Protein AF-A0A925P029-F1 (afdb_monomer_lite)

Foldseek 3Di:
DVVVVCCCVVVPVLLVVLVVLLVVLVVLLVLLVCLQPPVVVSCVVCVVVPDDDDCCVVCVVVQDDDDPPVVCLVCLLVQLVCLQVVLVVLLCCLVPPDDQVVVCVVVVVVVVVPCSSVVSVVVSVVSNVVSVVSNVSSCCSNPPPPVVVVVCVVPVPDDRCVVVCPVVPDPPPPVVVVCVVCSNVVSVVSNVVSVVSNVVSCCVNVVVD

pLDDT: mean 79.91, std 11.39, range [50.69, 96.5]

Structure (mmCIF, N/CA/C/O backbone):
data_AF-A0A925P029-F1
#
_entry.id   AF-A0A925P029-F1
#
loop_
_atom_site.group_PDB
_atom_site.id
_atom_site.type_symbol
_atom_site.label_atom_id
_atom_site.label_alt_id
_atom_site.label_comp_id
_atom_site.label_asym_id
_atom_site.label_entity_id
_atom_site.label_seq_id
_atom_site.pdbx_PDB_ins_code
_atom_site.Cartn_x
_atom_site.Cartn_y
_atom_site.Cartn_z
_atom_site.occupancy
_atom_site.B_iso_or_equiv
_atom_site.auth_seq_id
_atom_site.auth_comp_id
_atom_site.auth_asym_id
_atom_site.auth_atom_id
_atom_site.pdbx_PDB_model_num
ATOM 1 N N . MET A 1 1 ? 31.704 -11.379 5.788 1.00 50.78 1 MET A N 1
ATOM 2 C CA . MET A 1 1 ? 31.485 -12.099 4.513 1.00 50.78 1 MET A CA 1
ATOM 3 C C . MET A 1 1 ? 31.646 -11.150 3.310 1.00 50.78 1 MET A C 1
ATOM 5 O O . MET A 1 1 ? 30.658 -10.856 2.655 1.00 50.78 1 MET A O 1
ATOM 9 N N . PRO A 1 2 ? 32.855 -10.638 3.013 1.00 58.25 2 PRO A N 1
ATOM 10 C CA . PRO A 1 2 ? 33.087 -9.755 1.856 1.00 58.25 2 PRO A CA 1
ATOM 11 C C . PRO A 1 2 ? 33.307 -10.505 0.525 1.00 58.25 2 PRO A C 1
ATOM 13 O O . PRO A 1 2 ? 33.078 -9.942 -0.537 1.00 58.25 2 PRO A O 1
ATOM 16 N N . LEU A 1 3 ? 33.696 -11.786 0.566 1.00 55.72 3 LEU A N 1
ATOM 17 C CA . LEU A 1 3 ? 34.035 -12.571 -0.632 1.00 55.72 3 LEU A CA 1
ATOM 18 C C . LEU A 1 3 ? 32.811 -12.971 -1.480 1.00 55.72 3 LEU A C 1
ATOM 20 O O . LEU A 1 3 ? 32.897 -12.987 -2.702 1.00 55.72 3 LEU A O 1
ATOM 24 N N . LEU A 1 4 ? 31.657 -13.230 -0.850 1.00 58.50 4 LEU A N 1
ATOM 25 C CA . LEU A 1 4 ? 30.400 -13.522 -1.561 1.00 58.50 4 LEU A CA 1
ATOM 26 C C . LEU A 1 4 ? 29.842 -12.293 -2.291 1.00 58.50 4 LEU A C 1
ATOM 28 O O . LEU A 1 4 ? 29.198 -12.443 -3.323 1.00 58.50 4 LEU A O 1
ATOM 32 N N . ASN A 1 5 ? 30.091 -11.089 -1.764 1.00 64.94 5 ASN A N 1
ATOM 33 C CA . ASN A 1 5 ? 29.613 -9.856 -2.379 1.00 64.94 5 ASN A CA 1
ATOM 34 C C . ASN A 1 5 ? 30.350 -9.604 -3.699 1.00 64.94 5 ASN A C 1
ATOM 36 O O . ASN A 1 5 ? 29.715 -9.409 -4.721 1.00 64.94 5 ASN A O 1
ATOM 40 N N . ASN A 1 6 ? 31.677 -9.714 -3.715 1.00 73.56 6 ASN A N 1
ATOM 41 C CA . ASN A 1 6 ? 32.442 -9.442 -4.933 1.00 73.56 6 ASN A CA 1
ATOM 42 C C . ASN A 1 6 ? 32.159 -10.482 -6.030 1.00 73.56 6 ASN A C 1
ATOM 44 O O . ASN A 1 6 ? 31.946 -10.109 -7.172 1.00 73.56 6 ASN A O 1
ATOM 48 N N . TYR A 1 7 ? 32.021 -11.766 -5.676 1.00 80.12 7 TYR A N 1
ATOM 49 C CA . TYR A 1 7 ? 31.698 -12.822 -6.647 1.00 80.12 7 TYR A CA 1
ATOM 50 C C . TYR A 1 7 ? 30.329 -12.619 -7.318 1.00 80.12 7 TYR A C 1
ATOM 52 O O . TYR A 1 7 ? 30.203 -12.675 -8.537 1.00 80.12 7 TYR A O 1
ATOM 60 N N . VAL A 1 8 ? 29.278 -12.347 -6.534 1.00 81.06 8 VAL A N 1
ATOM 61 C CA . VAL A 1 8 ? 27.931 -12.137 -7.093 1.00 81.06 8 VAL A CA 1
ATOM 62 C C . VAL A 1 8 ? 27.875 -10.863 -7.939 1.00 81.06 8 VAL A C 1
ATOM 64 O O . VAL A 1 8 ? 27.205 -10.841 -8.971 1.00 81.06 8 VAL A O 1
ATOM 67 N N . PHE A 1 9 ? 28.568 -9.804 -7.522 1.00 79.38 9 PHE A N 1
ATOM 68 C CA . PHE A 1 9 ? 28.589 -8.551 -8.268 1.00 79.38 9 PHE A CA 1
ATOM 69 C C . PHE A 1 9 ? 29.399 -8.669 -9.570 1.00 79.38 9 PHE A C 1
ATOM 71 O O . PHE A 1 9 ? 28.862 -8.359 -10.633 1.00 79.38 9 PHE A O 1
ATOM 78 N N . ASP A 1 10 ? 30.633 -9.165 -9.510 1.00 82.75 10 ASP A N 1
ATOM 79 C CA . ASP A 1 10 ? 31.553 -9.165 -10.654 1.00 82.75 10 ASP A CA 1
ATOM 80 C C . ASP A 1 10 ? 31.254 -10.295 -11.649 1.00 82.75 10 ASP A C 1
ATOM 82 O O . ASP A 1 10 ? 31.345 -10.096 -12.859 1.00 82.75 10 ASP A O 1
ATOM 86 N N . GLU A 1 11 ? 30.846 -11.471 -11.165 1.00 83.50 11 GLU A N 1
ATOM 87 C CA . GLU A 1 11 ? 30.714 -12.672 -12.003 1.00 83.50 11 GLU A CA 1
ATOM 88 C C . GLU A 1 11 ? 29.283 -12.910 -12.500 1.00 83.50 11 GLU A C 1
ATOM 90 O O . GLU A 1 11 ? 29.076 -13.594 -13.502 1.00 83.50 11 GLU A O 1
ATOM 95 N N . ILE A 1 12 ? 28.281 -12.323 -11.833 1.00 84.19 12 ILE A N 1
ATOM 96 C CA . ILE A 1 12 ? 26.866 -12.519 -12.178 1.00 84.19 12 ILE A CA 1
ATOM 97 C C . ILE A 1 12 ? 26.204 -11.194 -12.547 1.00 84.19 12 ILE A C 1
ATOM 99 O O . ILE A 1 12 ? 25.686 -11.057 -13.656 1.00 84.19 12 ILE A O 1
ATOM 103 N N . LEU A 1 13 ? 26.203 -10.211 -11.643 1.00 87.31 13 LEU A N 1
ATOM 104 C CA . LEU A 1 13 ? 25.436 -8.982 -11.842 1.00 87.31 13 LEU A CA 1
ATOM 105 C C . LEU A 1 13 ? 25.961 -8.177 -13.036 1.00 87.31 13 LEU A C 1
ATOM 107 O O . LEU A 1 13 ? 25.171 -7.803 -13.903 1.00 87.31 13 LEU A O 1
ATOM 111 N N . VAL A 1 14 ? 27.275 -7.947 -13.108 1.00 87.12 14 VAL A N 1
ATOM 112 C CA . VAL A 1 14 ? 27.905 -7.187 -14.197 1.00 87.12 14 VAL A CA 1
ATOM 113 C C . VAL A 1 14 ? 27.624 -7.844 -15.562 1.00 87.12 14 VAL A C 1
ATOM 115 O O . VAL A 1 14 ? 27.007 -7.181 -16.403 1.00 87.12 14 VAL A O 1
ATOM 118 N N . PRO A 1 15 ? 27.933 -9.136 -15.806 1.00 88.81 15 PRO A N 1
ATOM 119 C CA . PRO A 1 15 ? 27.647 -9.771 -17.094 1.00 88.81 15 PRO A CA 1
ATOM 120 C C . PRO A 1 15 ? 26.164 -9.779 -17.467 1.00 88.81 15 PRO A C 1
ATOM 122 O O . PRO A 1 15 ? 25.828 -9.526 -18.623 1.00 88.81 15 PRO A O 1
ATOM 125 N N . VAL A 1 16 ? 25.260 -10.027 -16.512 1.00 90.50 16 VAL A N 1
ATOM 126 C CA . VAL A 1 16 ? 23.810 -10.059 -16.776 1.00 90.50 16 VAL A CA 1
ATOM 127 C C . VAL A 1 16 ? 23.285 -8.677 -17.159 1.00 90.50 16 VAL A C 1
ATOM 129 O O . VAL A 1 16 ? 22.511 -8.560 -18.111 1.00 90.50 16 VAL A O 1
ATOM 132 N N . VAL A 1 17 ? 23.723 -7.623 -16.465 1.00 91.56 17 VAL A N 1
ATOM 133 C CA . VAL A 1 17 ? 23.341 -6.242 -16.789 1.00 91.56 17 VAL A CA 1
ATOM 134 C C . VAL A 1 17 ? 23.847 -5.862 -18.179 1.00 91.56 17 VAL A C 1
ATOM 136 O O . VAL A 1 17 ? 23.063 -5.373 -18.992 1.00 91.56 17 VAL A O 1
ATOM 139 N N . PHE A 1 18 ? 25.114 -6.133 -18.503 1.00 90.44 18 PHE A N 1
ATOM 140 C CA . PHE A 1 18 ? 25.662 -5.805 -19.823 1.00 90.44 18 PHE A CA 1
ATOM 141 C C . PHE A 1 18 ? 25.083 -6.670 -20.947 1.00 90.44 18 PHE A C 1
ATOM 143 O O . PHE A 1 18 ? 24.880 -6.166 -22.049 1.00 90.44 18 PHE A O 1
ATOM 150 N N . LEU A 1 19 ? 24.722 -7.928 -20.683 1.00 91.00 19 LEU A N 1
ATOM 151 C CA . LEU A 1 19 ? 23.987 -8.758 -21.639 1.00 91.00 19 LEU A CA 1
ATOM 152 C C . LEU A 1 19 ? 22.595 -8.178 -21.916 1.00 91.00 19 LEU A C 1
ATOM 154 O O . LEU A 1 19 ? 22.183 -8.074 -23.072 1.00 91.00 19 LEU A O 1
ATOM 158 N N . PHE A 1 20 ? 21.880 -7.753 -20.874 1.00 92.06 20 PHE A N 1
ATOM 159 C CA . PHE A 1 20 ? 20.585 -7.097 -21.021 1.00 92.06 20 PHE A CA 1
ATOM 160 C C . PHE A 1 20 ? 20.701 -5.774 -21.798 1.00 92.06 20 PHE A C 1
ATOM 162 O O . PHE A 1 20 ? 19.900 -5.514 -22.702 1.00 92.06 20 PHE A O 1
ATOM 169 N N . LEU A 1 21 ? 21.721 -4.958 -21.509 1.00 91.00 21 LEU A N 1
ATOM 170 C CA . LEU A 1 21 ? 22.000 -3.718 -22.243 1.00 91.00 21 LEU A CA 1
ATOM 171 C C . LEU A 1 21 ? 22.376 -3.985 -23.704 1.00 91.00 21 LEU A C 1
ATOM 173 O O . LEU A 1 21 ? 21.937 -3.258 -24.590 1.00 91.00 21 LEU A O 1
ATOM 177 N N . LEU A 1 22 ? 23.113 -5.060 -23.982 1.00 92.00 22 LEU A N 1
ATOM 178 C CA . LEU A 1 22 ? 23.447 -5.470 -25.342 1.00 92.00 22 LEU A CA 1
ATOM 179 C C . LEU A 1 22 ? 22.191 -5.864 -26.123 1.00 92.00 22 LEU A C 1
ATOM 181 O O . LEU A 1 22 ? 21.971 -5.344 -27.216 1.00 92.00 22 LEU A O 1
ATOM 185 N N . VAL A 1 23 ? 21.350 -6.737 -25.561 1.00 93.44 23 VAL A N 1
ATOM 186 C CA . VAL A 1 23 ? 20.106 -7.196 -26.204 1.00 93.44 23 VAL A CA 1
ATOM 187 C C . VAL A 1 23 ? 19.148 -6.028 -26.443 1.00 93.44 23 VAL A C 1
ATOM 189 O O . VAL A 1 23 ? 18.626 -5.866 -27.548 1.00 93.44 23 VAL A O 1
ATOM 192 N N . SER A 1 24 ? 18.945 -5.182 -25.433 1.00 87.31 24 SER A N 1
ATOM 193 C CA . SER A 1 24 ? 18.091 -3.996 -25.556 1.00 87.31 24 SER A CA 1
ATOM 194 C C . SER A 1 24 ? 18.675 -2.948 -26.511 1.00 87.31 24 SER A C 1
ATOM 196 O O . SER A 1 24 ? 17.919 -2.330 -27.256 1.00 87.31 24 SER A O 1
ATOM 198 N N . GLY A 1 25 ? 20.001 -2.801 -26.573 1.00 89.38 25 GLY A N 1
ATOM 199 C CA . GLY A 1 25 ? 20.696 -1.953 -27.539 1.00 89.38 25 GLY A CA 1
ATOM 200 C C . GLY A 1 25 ? 20.512 -2.436 -28.979 1.00 89.38 25 GLY A C 1
ATOM 201 O O . GLY A 1 25 ? 20.083 -1.658 -29.824 1.00 89.38 25 GLY A O 1
ATOM 202 N N . VAL A 1 26 ? 20.697 -3.729 -29.266 1.00 92.00 26 VAL A N 1
ATOM 203 C CA . VAL A 1 26 ? 20.449 -4.293 -30.610 1.00 92.00 26 VAL A CA 1
ATOM 204 C C . VAL A 1 26 ? 18.998 -4.059 -31.040 1.00 92.00 26 VAL A C 1
ATOM 206 O O . VAL A 1 26 ? 18.735 -3.636 -32.169 1.00 92.00 26 VAL A O 1
ATOM 209 N N . PHE A 1 27 ? 18.051 -4.264 -30.122 1.00 89.88 27 PHE A N 1
ATOM 210 C CA . PHE A 1 27 ? 16.642 -3.961 -30.362 1.00 89.88 27 PHE A CA 1
ATOM 211 C C . PHE A 1 27 ? 16.410 -2.460 -30.611 1.00 89.88 27 PHE A C 1
ATOM 213 O O . PHE A 1 27 ? 15.697 -2.087 -31.544 1.00 89.88 27 PHE A O 1
ATOM 220 N N . GLY A 1 28 ? 17.066 -1.593 -29.835 1.00 87.50 28 GLY A N 1
ATOM 221 C CA . GLY A 1 28 ? 17.042 -0.139 -29.992 1.00 87.50 28 GLY A CA 1
ATOM 222 C C . GLY A 1 28 ? 17.579 0.330 -31.345 1.00 87.50 28 GLY A C 1
ATOM 223 O O . GLY A 1 28 ? 16.958 1.178 -31.981 1.00 87.50 28 GLY A O 1
ATOM 224 N N . VAL A 1 29 ? 18.665 -0.263 -31.850 1.00 89.94 29 VAL A N 1
ATOM 225 C CA . VAL A 1 29 ? 19.191 0.024 -33.196 1.00 89.94 29 VAL A CA 1
ATOM 226 C C . VAL A 1 29 ? 18.170 -0.358 -34.264 1.00 89.94 29 VAL A C 1
ATOM 228 O O . VAL A 1 29 ? 17.882 0.442 -35.157 1.00 89.94 29 VAL A O 1
ATOM 231 N N . GLY A 1 30 ? 17.566 -1.544 -34.141 1.00 88.75 30 GLY A N 1
ATOM 232 C CA . GLY A 1 30 ? 16.507 -1.998 -35.042 1.00 88.75 30 GLY A CA 1
ATOM 233 C C . GLY A 1 30 ? 15.304 -1.050 -35.061 1.00 88.75 30 GLY A C 1
ATOM 234 O O . GLY A 1 30 ? 14.820 -0.686 -36.135 1.00 88.75 30 GLY A O 1
ATOM 235 N N . LEU A 1 31 ? 14.860 -0.583 -33.891 1.00 84.56 31 LEU A N 1
ATOM 236 C CA . LEU A 1 31 ? 13.790 0.411 -33.777 1.00 84.56 31 LEU A CA 1
ATOM 237 C C . LEU A 1 31 ? 14.191 1.778 -34.348 1.00 84.56 31 LEU A C 1
ATOM 239 O O . LEU A 1 31 ? 13.380 2.408 -35.026 1.00 84.56 31 LEU A O 1
ATOM 243 N N . GLY A 1 32 ? 15.428 2.227 -34.129 1.00 84.62 32 GLY A N 1
ATOM 244 C CA . GLY A 1 32 ? 15.933 3.512 -34.623 1.00 84.62 32 GLY A CA 1
ATOM 245 C C . GLY A 1 32 ? 16.009 3.55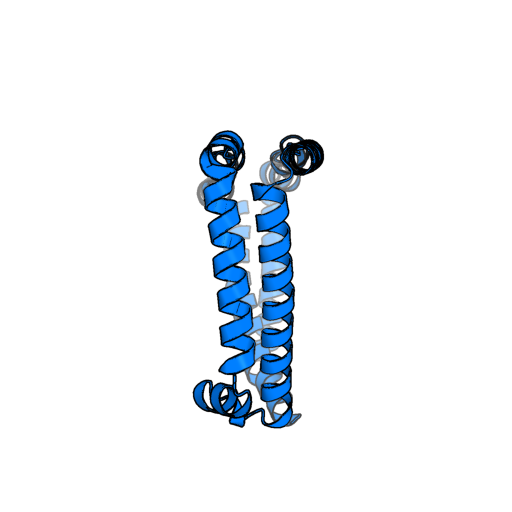4 -36.146 1.00 84.62 32 GLY A C 1
ATOM 246 O O . GLY A 1 32 ? 15.471 4.466 -36.775 1.00 84.62 32 GLY A O 1
ATOM 247 N N . ILE A 1 33 ? 16.571 2.508 -36.758 1.00 86.25 33 ILE A N 1
ATOM 248 C CA . ILE A 1 33 ? 16.572 2.322 -38.217 1.00 86.25 33 ILE A CA 1
ATOM 249 C C . ILE A 1 33 ? 15.134 2.173 -38.731 1.00 86.25 33 ILE A C 1
ATOM 251 O O . ILE A 1 33 ? 14.757 2.787 -39.732 1.00 86.25 33 ILE A O 1
ATOM 255 N N . GLY A 1 34 ? 14.296 1.416 -38.019 1.00 83.38 34 GLY A N 1
ATOM 256 C CA . GLY A 1 34 ? 12.879 1.255 -38.332 1.00 83.38 34 GLY A CA 1
ATOM 257 C C . GLY A 1 34 ? 12.113 2.580 -38.363 1.00 83.38 34 GLY A C 1
ATOM 258 O O . GLY A 1 34 ? 11.279 2.776 -39.246 1.00 83.38 34 GLY A O 1
ATOM 259 N N . LEU A 1 35 ? 12.413 3.517 -37.461 1.00 81.75 35 LEU A N 1
ATOM 260 C CA . LEU A 1 35 ? 11.824 4.861 -37.453 1.00 81.75 35 LEU A CA 1
ATOM 261 C C . LEU A 1 35 ? 12.284 5.710 -38.646 1.00 81.75 35 LEU A C 1
ATOM 263 O O . LEU A 1 35 ? 11.488 6.482 -39.186 1.00 81.75 35 LEU A O 1
ATOM 267 N N . ILE A 1 36 ? 13.534 5.543 -39.090 1.00 82.94 36 ILE A N 1
ATOM 268 C CA . ILE A 1 36 ? 14.095 6.257 -40.247 1.00 82.94 36 ILE A CA 1
ATOM 269 C C . ILE A 1 36 ? 13.465 5.764 -41.559 1.00 82.94 36 ILE A C 1
ATOM 271 O O . ILE A 1 36 ? 13.110 6.583 -42.412 1.00 82.94 36 ILE A O 1
ATOM 275 N N . VAL A 1 37 ? 13.308 4.443 -41.714 1.00 82.81 37 VAL A N 1
ATOM 276 C CA . VAL A 1 37 ? 12.911 3.802 -42.982 1.00 82.81 37 VAL A CA 1
ATOM 277 C C . VAL A 1 37 ? 11.404 3.515 -43.058 1.00 82.81 37 VAL A C 1
ATOM 279 O O . VAL A 1 37 ? 10.778 3.756 -44.087 1.00 82.81 37 VAL A O 1
ATOM 282 N N . PHE A 1 38 ? 10.786 3.042 -41.971 1.00 78.00 38 PHE A N 1
ATOM 283 C CA . PHE A 1 38 ? 9.411 2.518 -41.941 1.00 78.00 38 PHE A CA 1
ATOM 284 C C . PHE A 1 38 ? 8.520 3.197 -40.888 1.00 78.00 38 PHE A C 1
ATOM 286 O O . PHE A 1 38 ? 7.718 2.535 -40.220 1.00 78.00 38 PHE A O 1
ATOM 293 N N . ARG A 1 39 ? 8.608 4.533 -40.790 1.00 70.88 39 ARG A N 1
ATOM 294 C CA . ARG A 1 39 ? 7.848 5.409 -39.871 1.00 70.88 39 ARG A CA 1
ATOM 295 C C . ARG A 1 39 ? 6.435 4.899 -39.553 1.00 70.88 39 ARG A C 1
ATOM 297 O O . ARG A 1 39 ? 6.121 4.609 -38.403 1.00 70.88 39 ARG A O 1
ATOM 304 N N . ASN A 1 40 ? 5.586 4.755 -40.572 1.00 74.81 40 ASN A N 1
ATOM 305 C CA . ASN A 1 40 ? 4.163 4.444 -40.380 1.00 74.81 40 ASN A CA 1
ATOM 306 C C . ASN A 1 40 ? 3.924 3.050 -39.778 1.00 74.81 40 ASN A C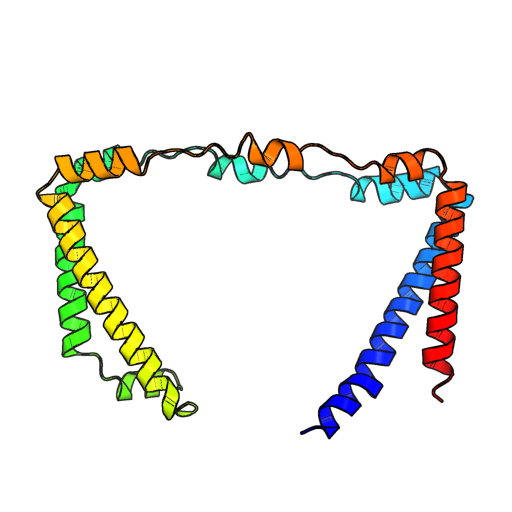 1
ATOM 308 O O . ASN A 1 40 ? 2.941 2.855 -39.067 1.00 74.81 40 ASN A O 1
ATOM 312 N N . ARG A 1 41 ? 4.810 2.078 -40.037 1.00 76.44 41 ARG A N 1
ATOM 313 C CA . ARG A 1 41 ? 4.702 0.733 -39.452 1.00 76.44 41 ARG A CA 1
ATOM 314 C C . ARG A 1 41 ? 5.124 0.743 -37.988 1.00 76.44 41 ARG A C 1
ATOM 316 O O . ARG A 1 41 ? 4.423 0.165 -37.166 1.00 76.44 41 ARG A O 1
ATOM 323 N N . VAL A 1 42 ? 6.206 1.448 -37.658 1.00 73.69 42 VAL A N 1
ATOM 324 C CA . VAL A 1 42 ? 6.694 1.551 -36.275 1.00 73.69 42 VAL A CA 1
ATOM 325 C C . VAL A 1 42 ? 5.693 2.295 -35.389 1.00 73.69 42 VAL A C 1
ATOM 327 O O . VAL A 1 42 ? 5.340 1.789 -34.328 1.00 73.69 42 VAL A O 1
ATOM 330 N N . PHE A 1 43 ? 5.122 3.415 -35.846 1.00 73.50 43 PHE A N 1
ATOM 331 C CA . PHE A 1 43 ? 4.068 4.105 -35.089 1.00 73.50 43 PHE A CA 1
ATOM 332 C C . PHE A 1 43 ? 2.791 3.271 -34.936 1.00 73.50 43 PHE A C 1
ATOM 334 O O . PHE A 1 43 ? 2.139 3.343 -33.900 1.00 73.50 43 PHE A O 1
ATOM 341 N N . ARG A 1 44 ? 2.438 2.429 -35.916 1.00 78.19 44 ARG A N 1
ATOM 342 C CA . ARG A 1 44 ? 1.289 1.517 -35.789 1.00 78.19 44 ARG A CA 1
ATOM 343 C C . ARG A 1 44 ? 1.537 0.401 -34.769 1.00 78.19 44 ARG A C 1
ATOM 345 O O . ARG A 1 44 ? 0.594 -0.015 -34.106 1.00 78.19 44 ARG A O 1
ATOM 352 N N . LEU A 1 45 ? 2.781 -0.063 -34.643 1.00 76.50 45 LEU A N 1
ATOM 353 C CA . LEU A 1 45 ? 3.184 -1.057 -33.643 1.00 76.50 45 LEU A CA 1
ATOM 354 C C . LEU A 1 45 ? 3.248 -0.463 -32.230 1.00 76.50 45 LEU A C 1
ATOM 356 O O . LEU A 1 45 ? 2.826 -1.116 -31.282 1.00 76.50 45 LEU A O 1
ATOM 360 N N . LEU A 1 46 ? 3.728 0.776 -32.092 1.00 73.44 46 LEU A N 1
ATOM 361 C CA . LEU A 1 46 ? 3.851 1.465 -30.801 1.00 73.44 46 LEU A CA 1
ATOM 362 C C . LEU A 1 46 ? 2.559 2.175 -30.362 1.00 73.44 46 LEU A C 1
ATOM 364 O O . LEU A 1 46 ? 2.364 2.425 -29.176 1.00 73.44 46 LEU A O 1
ATOM 368 N N . GLY A 1 47 ? 1.643 2.463 -31.287 1.00 71.56 47 GLY A N 1
ATOM 369 C CA . GLY A 1 47 ? 0.384 3.163 -31.018 1.00 71.56 47 GLY A CA 1
ATOM 370 C C . GLY A 1 47 ? -0.480 2.537 -29.912 1.00 71.56 47 GLY A C 1
ATOM 371 O O . GLY A 1 47 ? -0.984 3.275 -29.066 1.00 71.56 47 GLY A O 1
ATOM 372 N N . PRO A 1 48 ? -0.632 1.199 -29.839 1.00 73.88 48 PRO A N 1
ATOM 373 C CA . PRO A 1 48 ? -1.318 0.546 -28.726 1.00 73.88 48 PRO A CA 1
ATOM 374 C C . PRO A 1 48 ? -0.623 0.742 -27.372 1.00 73.88 48 PRO A C 1
ATOM 376 O O . PRO A 1 48 ? -1.312 0.837 -26.360 1.00 73.88 48 PRO A O 1
ATOM 379 N N . MET A 1 49 ? 0.713 0.832 -27.346 1.00 67.94 49 MET A N 1
ATOM 380 C CA . MET A 1 49 ? 1.489 1.090 -26.123 1.00 67.94 49 MET A CA 1
ATOM 381 C C . MET A 1 49 ? 1.347 2.540 -25.655 1.00 67.94 49 MET A C 1
ATOM 383 O O . MET A 1 49 ? 1.454 2.809 -24.464 1.00 67.94 49 MET A O 1
ATOM 387 N N . ASN A 1 50 ? 1.042 3.455 -26.579 1.00 67.50 50 ASN A N 1
ATOM 388 C CA . ASN A 1 50 ? 0.767 4.856 -26.271 1.00 67.50 50 ASN A CA 1
ATOM 389 C C . ASN A 1 50 ? -0.706 5.130 -25.908 1.00 67.50 50 ASN A C 1
ATOM 391 O O . ASN A 1 50 ? -1.139 6.273 -25.752 1.00 67.50 50 ASN A O 1
ATOM 395 N N . ARG A 1 51 ? -1.531 4.084 -25.791 1.00 66.88 51 ARG A N 1
ATOM 396 C CA . ARG A 1 51 ? -2.931 4.243 -25.411 1.00 66.88 51 ARG A CA 1
ATOM 397 C C . ARG A 1 51 ? -3.035 4.378 -23.897 1.00 66.88 51 ARG A C 1
ATOM 399 O O . ARG A 1 51 ? -3.031 3.385 -23.174 1.00 66.88 51 ARG A O 1
ATOM 406 N N . TRP A 1 52 ? -3.201 5.612 -23.428 1.00 64.50 52 TRP A N 1
ATOM 407 C CA . TRP A 1 52 ? -3.498 5.886 -22.024 1.00 64.50 52 TRP A CA 1
ATOM 408 C C . TRP A 1 52 ? -4.756 5.130 -21.574 1.00 64.50 52 TRP A C 1
ATOM 410 O O . TRP A 1 52 ? -5.852 5.306 -22.122 1.00 64.50 52 TRP A O 1
ATOM 420 N N . VAL A 1 53 ? -4.608 4.277 -20.560 1.00 66.25 53 VAL A N 1
ATOM 421 C CA . VAL A 1 53 ? -5.727 3.567 -19.938 1.00 66.25 53 VAL A CA 1
ATOM 422 C C . VAL A 1 53 ? -6.262 4.439 -18.810 1.00 66.25 53 VAL A C 1
ATOM 424 O O . VAL A 1 53 ? -5.642 4.576 -17.760 1.00 66.25 53 VAL A O 1
ATOM 427 N N . SER A 1 54 ? -7.431 5.046 -19.024 1.00 68.06 54 SER A N 1
ATOM 428 C CA . SER A 1 54 ? -8.078 5.862 -17.995 1.00 68.06 54 SER A CA 1
ATOM 429 C C . SER A 1 54 ? -8.423 5.015 -16.769 1.00 68.06 54 SER A C 1
ATOM 431 O O . SER A 1 54 ? -9.309 4.158 -16.818 1.00 68.06 54 SER A O 1
ATOM 433 N N . VAL A 1 55 ? -7.772 5.304 -15.643 1.00 69.12 55 VAL A N 1
ATOM 434 C CA . VAL A 1 55 ? -8.034 4.616 -14.369 1.00 69.12 55 VAL A CA 1
ATOM 435 C C . VAL A 1 55 ? -9.322 5.114 -13.695 1.00 69.12 55 VAL A C 1
ATOM 437 O O . VAL A 1 55 ? -9.865 4.472 -12.798 1.00 69.12 55 VAL A O 1
ATOM 440 N N . ARG A 1 56 ? -9.898 6.209 -14.207 1.00 69.25 56 ARG A N 1
ATOM 441 C CA . ARG A 1 56 ? -11.141 6.839 -13.735 1.00 69.25 56 ARG A CA 1
ATOM 442 C C . ARG A 1 56 ? -12.321 5.870 -13.657 1.00 69.25 56 ARG A C 1
ATOM 444 O O . ARG A 1 56 ? -13.091 5.909 -12.703 1.00 69.25 56 ARG A O 1
ATOM 451 N N . LYS A 1 57 ? -12.484 4.985 -14.648 1.00 70.69 57 LYS A N 1
ATOM 452 C CA . LYS A 1 57 ? -13.569 3.985 -14.621 1.00 70.69 57 LYS A CA 1
ATOM 453 C C . LYS A 1 57 ? -13.345 2.919 -13.543 1.00 70.69 57 LYS A C 1
ATOM 455 O O . LYS A 1 57 ? -14.325 2.476 -12.953 1.00 70.69 57 LYS A O 1
ATOM 460 N N . GLY A 1 58 ? -12.090 2.556 -13.269 1.00 74.31 58 GLY A N 1
ATOM 461 C CA . GLY A 1 58 ? -11.726 1.595 -12.225 1.00 74.31 58 GLY A CA 1
ATOM 462 C C . GLY A 1 58 ? -11.886 2.153 -10.810 1.00 74.31 58 GLY A C 1
ATOM 463 O O . GLY A 1 58 ? -12.304 1.425 -9.916 1.00 74.31 58 GLY A O 1
ATOM 464 N N . PHE A 1 59 ? -11.639 3.452 -10.619 1.00 72.19 59 PHE A N 1
ATOM 465 C CA . PHE A 1 59 ? -11.757 4.104 -9.309 1.00 72.19 59 PHE A CA 1
ATOM 466 C C . PHE A 1 59 ? -13.150 4.654 -8.989 1.00 72.19 59 PHE A C 1
ATOM 468 O O . PHE A 1 59 ? -13.443 4.922 -7.826 1.00 72.19 59 PHE A O 1
ATOM 475 N N . LYS A 1 60 ? -14.059 4.740 -9.967 1.00 75.31 60 LYS A N 1
ATOM 476 C CA . LYS A 1 60 ? -15.438 5.212 -9.751 1.00 75.31 60 LYS A CA 1
ATOM 477 C C . LYS A 1 60 ? -16.174 4.524 -8.581 1.00 75.31 60 LYS A C 1
ATOM 479 O O . LYS A 1 60 ? -16.848 5.234 -7.841 1.00 75.31 60 LYS A O 1
ATOM 484 N N . PRO A 1 61 ? -16.060 3.198 -8.347 1.00 75.00 61 PRO A N 1
ATOM 485 C CA . PRO A 1 61 ? -16.697 2.552 -7.195 1.00 75.00 61 PRO A CA 1
ATOM 486 C C . PRO A 1 61 ? -16.157 3.013 -5.834 1.00 75.00 61 PRO A C 1
ATOM 488 O O . PRO A 1 61 ? -16.867 2.880 -4.841 1.00 75.00 61 PRO A O 1
ATOM 491 N N . MET A 1 62 ? -14.925 3.531 -5.790 1.00 69.69 62 MET A N 1
ATOM 492 C CA . MET A 1 62 ? -14.290 4.096 -4.594 1.00 69.69 62 MET A CA 1
ATOM 493 C C . MET A 1 62 ? -14.584 5.595 -4.435 1.00 69.69 62 MET A C 1
ATOM 495 O O . MET A 1 62 ? -14.479 6.124 -3.336 1.00 69.69 62 MET A O 1
ATOM 499 N N . GLU A 1 63 ? -14.972 6.281 -5.516 1.00 69.38 63 GLU A N 1
ATOM 500 C CA . GLU A 1 63 ? -15.344 7.703 -5.501 1.00 69.38 63 GLU A CA 1
ATOM 501 C C . GLU A 1 63 ? -16.783 7.963 -5.029 1.00 69.38 63 GLU A C 1
ATOM 503 O O . GLU A 1 63 ? -17.144 9.114 -4.780 1.00 69.38 63 GLU A O 1
ATOM 508 N N . VAL A 1 64 ? -17.626 6.928 -4.952 1.00 75.56 64 VAL A N 1
ATOM 509 C CA . VAL A 1 64 ? -19.012 7.066 -4.489 1.00 75.56 64 VAL A CA 1
ATOM 510 C C . VAL A 1 64 ? -19.040 6.910 -2.967 1.00 75.56 64 VAL A C 1
ATOM 512 O O . VAL A 1 64 ? -18.771 5.804 -2.486 1.00 75.56 64 VAL A O 1
ATOM 515 N N . PRO A 1 65 ? -19.385 7.965 -2.203 1.00 72.06 65 PRO A N 1
ATOM 516 C CA . PRO A 1 65 ? -19.556 7.836 -0.766 1.00 72.06 65 PRO A CA 1
ATOM 517 C C . PRO A 1 65 ? -20.699 6.858 -0.495 1.00 72.06 65 PRO A C 1
ATOM 519 O O . PRO A 1 65 ? -21.788 6.969 -1.062 1.00 72.06 65 PRO A O 1
ATOM 522 N N . ARG A 1 66 ? -20.431 5.861 0.345 1.00 74.31 66 ARG A N 1
ATOM 523 C CA . ARG A 1 66 ? -21.437 4.908 0.811 1.00 74.31 66 ARG A CA 1
ATOM 524 C C . ARG A 1 66 ? -21.802 5.289 2.225 1.00 74.31 66 ARG A C 1
ATOM 526 O O . ARG A 1 66 ? -20.978 5.162 3.127 1.00 74.31 66 ARG A O 1
ATOM 533 N N . ASP A 1 67 ? -23.026 5.760 2.386 1.00 75.38 67 ASP A N 1
ATOM 534 C CA . ASP A 1 67 ? -23.524 6.170 3.683 1.00 75.38 67 ASP A CA 1
ATOM 535 C C . ASP A 1 67 ? -23.949 4.938 4.496 1.00 75.38 67 ASP A C 1
ATOM 537 O O . ASP A 1 67 ? -24.969 4.302 4.223 1.00 75.38 67 ASP A O 1
ATOM 541 N N . ILE A 1 68 ? -23.107 4.553 5.454 1.00 77.31 68 ILE A N 1
ATOM 542 C CA . ILE A 1 68 ? -23.385 3.479 6.419 1.00 77.31 68 ILE A CA 1
ATOM 543 C C . ILE A 1 68 ? -23.922 4.028 7.748 1.00 77.31 68 ILE A C 1
ATOM 545 O O . ILE A 1 68 ? -24.352 3.243 8.600 1.00 77.31 68 ILE A O 1
ATOM 549 N N . GLU A 1 69 ? -23.936 5.355 7.927 1.00 79.44 69 GLU A N 1
ATOM 550 C CA . GLU A 1 69 ? -24.310 6.016 9.181 1.00 79.44 69 GLU A CA 1
ATOM 551 C C . GLU A 1 69 ? -25.743 5.651 9.621 1.00 79.44 69 GLU A C 1
ATOM 553 O O . GLU A 1 69 ? -25.917 5.255 10.779 1.00 79.44 69 GLU A O 1
ATOM 558 N N . PRO A 1 70 ? -26.776 5.629 8.744 1.00 83.31 70 PRO A N 1
ATOM 559 C CA . PRO A 1 70 ? -28.145 5.302 9.156 1.00 83.31 70 PRO A CA 1
ATOM 560 C C . PRO A 1 70 ? -28.286 3.902 9.764 1.00 83.31 70 PRO A C 1
ATOM 562 O O . PRO A 1 70 ? -29.076 3.688 10.688 1.00 83.31 70 PRO A O 1
ATOM 565 N N . PHE A 1 71 ? -27.512 2.933 9.264 1.00 83.06 71 PHE A N 1
ATOM 566 C CA . PHE A 1 71 ? -27.551 1.558 9.756 1.00 83.06 71 PHE A CA 1
ATOM 567 C C . PHE A 1 71 ? -26.897 1.437 11.136 1.00 83.06 71 PHE A C 1
ATOM 569 O O . PHE A 1 71 ? -27.456 0.808 12.039 1.00 83.06 71 PHE A O 1
ATOM 576 N N . VAL A 1 72 ? -25.748 2.094 11.324 1.00 82.12 72 VAL A N 1
ATOM 577 C CA . VAL A 1 72 ? -25.042 2.134 12.612 1.00 82.12 72 VAL A CA 1
ATOM 578 C C . VAL A 1 72 ? -25.882 2.861 13.666 1.00 82.12 72 VAL A C 1
ATOM 580 O O . VAL A 1 72 ? -25.994 2.373 14.791 1.00 82.12 72 VAL A O 1
ATOM 583 N N . HIS A 1 73 ? -26.560 3.957 13.304 1.00 83.44 73 HIS A N 1
ATOM 584 C CA . HIS A 1 73 ? -27.469 4.679 14.204 1.00 83.44 73 HIS A CA 1
ATOM 585 C C . HIS A 1 73 ? -28.689 3.850 14.611 1.00 83.44 73 HIS A C 1
ATOM 587 O O . HIS A 1 73 ? -29.075 3.861 15.782 1.00 83.44 73 HIS A O 1
ATOM 593 N N . LYS A 1 74 ? -29.278 3.087 13.682 1.00 88.06 74 LYS A N 1
ATOM 594 C CA . LYS A 1 74 ? -30.445 2.236 13.965 1.00 88.06 74 LYS A CA 1
ATOM 595 C C . LYS A 1 74 ? -30.128 1.116 14.960 1.00 88.06 74 LYS A C 1
ATOM 597 O O . LYS A 1 74 ? -30.913 0.862 15.871 1.00 88.06 74 LYS A O 1
ATOM 602 N N . TYR A 1 75 ? -28.973 0.466 14.815 1.00 88.75 75 TYR A N 1
ATOM 603 C CA . TYR A 1 75 ? -28.557 -0.667 15.656 1.00 88.75 75 TYR A CA 1
ATOM 604 C C . TYR A 1 75 ? -27.481 -0.291 16.677 1.00 88.75 75 TYR A C 1
ATOM 606 O O . TYR A 1 75 ? -26.743 -1.140 17.173 1.00 88.75 75 TYR A O 1
ATOM 614 N N . ARG A 1 76 ? -27.413 0.990 17.040 1.00 86.50 76 ARG A N 1
ATOM 615 C CA . ARG A 1 76 ? -26.326 1.567 17.830 1.00 86.50 76 ARG A CA 1
ATOM 616 C C . ARG A 1 76 ? -26.052 0.839 19.146 1.00 86.50 76 ARG A C 1
ATOM 618 O O . ARG A 1 76 ? -24.903 0.587 19.493 1.00 86.50 76 ARG A O 1
ATOM 625 N N . ARG A 1 77 ? -27.111 0.454 19.866 1.00 88.38 77 ARG A N 1
ATOM 626 C CA . ARG A 1 77 ? -27.000 -0.297 21.130 1.00 88.38 77 ARG A CA 1
ATOM 627 C C . ARG A 1 77 ? -26.458 -1.711 20.927 1.00 88.38 77 ARG A C 1
ATOM 629 O O . ARG A 1 77 ? -25.696 -2.175 21.764 1.00 88.38 77 ARG A O 1
ATOM 636 N N . TRP A 1 78 ? -26.813 -2.367 19.822 1.00 92.06 78 TRP A N 1
ATOM 637 C CA . TRP A 1 78 ? -26.310 -3.700 19.483 1.00 92.06 78 TRP A CA 1
ATOM 638 C C . TRP A 1 78 ? -24.825 -3.659 19.146 1.00 92.06 78 TRP A C 1
ATOM 640 O O . TRP A 1 78 ? -24.056 -4.432 19.708 1.00 92.06 78 TRP A O 1
ATOM 650 N N . PHE A 1 79 ? -24.408 -2.708 18.307 1.00 89.50 79 PHE A N 1
ATOM 651 C CA . PHE A 1 79 ? -22.989 -2.488 18.040 1.00 89.50 79 PHE A CA 1
ATOM 652 C C . PHE A 1 79 ? -22.232 -2.110 19.317 1.00 89.50 79 PHE A C 1
ATOM 654 O O . PHE A 1 79 ? -21.163 -2.654 19.573 1.00 89.50 79 PHE A O 1
ATOM 661 N N . GLY A 1 80 ? -22.805 -1.248 20.163 1.00 91.19 80 GLY A N 1
ATOM 662 C CA . GLY A 1 80 ? -22.191 -0.850 21.428 1.00 91.19 80 GLY A CA 1
ATOM 663 C C . GLY A 1 80 ? -21.987 -2.036 22.368 1.00 91.19 80 GLY A C 1
ATOM 664 O O . GLY A 1 80 ? -20.888 -2.233 22.880 1.00 91.19 80 GLY A O 1
ATOM 665 N N . ALA A 1 81 ? -23.013 -2.876 22.526 1.00 93.62 81 ALA A N 1
ATOM 666 C CA . ALA A 1 81 ? -22.931 -4.107 23.305 1.00 93.62 81 ALA A CA 1
ATOM 667 C C . ALA A 1 81 ? -21.891 -5.078 22.729 1.00 93.62 81 ALA A C 1
ATOM 669 O O . ALA A 1 81 ? -21.093 -5.622 23.485 1.00 93.62 81 ALA A O 1
ATOM 670 N N . LEU A 1 82 ? -21.844 -5.247 21.403 1.00 94.75 82 LEU A N 1
ATOM 671 C CA . LEU A 1 82 ? -20.856 -6.095 20.738 1.00 94.75 82 LEU A CA 1
ATOM 672 C C . LEU A 1 82 ? -19.420 -5.629 21.020 1.00 94.75 82 LEU A C 1
ATOM 674 O O . LEU A 1 82 ? -18.571 -6.451 21.350 1.00 94.75 82 LEU A O 1
ATOM 678 N N . PHE A 1 83 ? -19.154 -4.322 20.942 1.00 94.56 83 PHE A N 1
ATOM 679 C CA . PHE A 1 83 ? -17.838 -3.757 21.248 1.00 94.56 83 PHE A CA 1
ATOM 680 C C . PHE A 1 83 ? -17.457 -3.910 22.724 1.00 94.56 83 PHE A C 1
ATOM 682 O O . PHE A 1 83 ? -16.316 -4.259 23.023 1.00 94.56 83 PHE A O 1
ATOM 689 N N . ILE A 1 84 ? -18.401 -3.698 23.646 1.00 96.25 84 ILE A N 1
ATOM 690 C CA . ILE A 1 84 ? -18.160 -3.866 25.086 1.00 96.25 84 ILE A CA 1
ATOM 691 C C . ILE A 1 84 ? -17.874 -5.335 25.412 1.00 96.25 84 ILE A C 1
ATOM 693 O O . ILE A 1 84 ? -16.868 -5.632 26.051 1.00 96.25 84 ILE A O 1
ATOM 697 N N . ILE A 1 85 ? -18.726 -6.254 24.949 1.00 96.50 85 ILE A N 1
ATOM 698 C CA . ILE A 1 85 ? -18.579 -7.693 25.204 1.00 96.50 85 ILE A CA 1
ATOM 699 C C . ILE A 1 85 ? -17.300 -8.213 24.549 1.00 96.50 85 ILE A C 1
ATOM 701 O O . ILE A 1 85 ? -16.514 -8.890 25.206 1.00 96.50 85 ILE A O 1
ATOM 705 N N . GLY A 1 86 ? -17.057 -7.870 23.282 1.00 95.19 86 GLY A N 1
ATOM 706 C CA . GLY A 1 86 ? -15.865 -8.290 22.549 1.00 95.19 86 GLY A CA 1
ATOM 707 C C . GLY A 1 86 ? -14.576 -7.750 23.166 1.00 95.19 86 GLY A C 1
ATOM 708 O O . GLY A 1 86 ? -13.614 -8.500 23.325 1.00 95.19 86 GLY A O 1
ATOM 709 N N . GLY A 1 87 ? -14.560 -6.479 23.573 1.00 95.19 87 GLY A N 1
ATOM 710 C CA . GLY A 1 87 ? -13.415 -5.872 24.247 1.00 95.19 87 GLY A CA 1
ATOM 711 C C . GLY A 1 87 ? -13.158 -6.480 25.627 1.00 95.19 87 GLY A C 1
ATOM 712 O O . GLY A 1 87 ? -12.026 -6.855 25.924 1.00 95.19 87 GLY A O 1
ATOM 713 N N . ALA A 1 88 ? -14.199 -6.667 26.445 1.00 95.81 88 ALA A N 1
ATOM 714 C CA . ALA A 1 88 ? -14.070 -7.305 27.756 1.00 95.81 88 ALA A CA 1
ATOM 715 C C . ALA A 1 88 ? -13.590 -8.758 27.631 1.00 95.81 88 ALA A C 1
ATOM 717 O O . ALA A 1 88 ? -12.665 -9.168 28.331 1.00 95.81 88 ALA A O 1
ATOM 718 N N . PHE A 1 89 ? -14.163 -9.517 26.692 1.00 94.56 89 PHE A N 1
ATOM 719 C CA . PHE A 1 89 ? -13.736 -10.880 26.387 1.00 94.56 89 PHE A CA 1
ATOM 720 C C . PHE A 1 89 ? -12.269 -10.929 25.950 1.00 94.56 89 PHE A C 1
ATOM 722 O O . PHE A 1 89 ? -11.516 -11.772 26.432 1.00 94.56 89 PHE A O 1
ATOM 729 N N . SER A 1 90 ? -11.855 -10.003 25.081 1.00 92.94 90 SER A N 1
ATOM 730 C CA . SER A 1 90 ? -10.477 -9.917 24.594 1.00 92.94 90 SER A CA 1
ATOM 731 C C . SER A 1 90 ? -9.5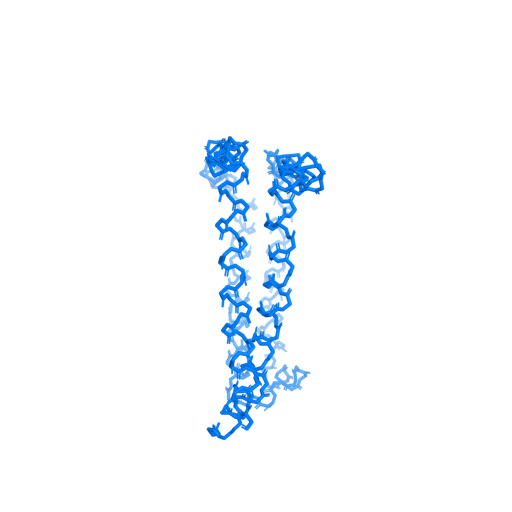08 -9.617 25.733 1.00 92.94 90 SER A C 1
ATOM 733 O O . SER A 1 90 ? -8.518 -10.325 25.868 1.00 92.94 90 SER A O 1
ATOM 735 N N . ILE A 1 91 ? -9.808 -8.652 26.610 1.00 93.31 91 ILE A N 1
ATOM 736 C CA . ILE A 1 91 ? -8.970 -8.348 27.783 1.00 93.31 91 ILE A CA 1
ATOM 737 C C . ILE A 1 91 ? -8.851 -9.572 28.690 1.00 93.31 91 ILE A C 1
ATOM 739 O O . ILE A 1 91 ? -7.741 -9.969 29.025 1.00 93.31 91 ILE A O 1
ATOM 743 N N . ILE A 1 92 ? -9.971 -10.210 29.043 1.00 92.06 92 ILE A N 1
ATOM 744 C CA . ILE A 1 92 ? -9.961 -11.384 29.926 1.00 92.06 92 ILE A CA 1
ATOM 745 C C . ILE A 1 92 ? -9.136 -12.516 29.305 1.00 92.06 92 ILE A C 1
ATOM 747 O O . ILE A 1 92 ? -8.295 -13.100 29.982 1.00 92.06 92 ILE A O 1
ATOM 751 N N . MET A 1 93 ? -9.337 -12.821 28.020 1.00 90.00 93 MET A N 1
ATOM 752 C CA . MET A 1 93 ? -8.604 -13.895 27.346 1.00 90.00 93 MET A CA 1
ATOM 753 C C . MET A 1 93 ? -7.120 -13.572 27.182 1.00 90.00 93 MET A C 1
ATOM 755 O O . MET A 1 93 ? -6.289 -14.449 27.416 1.00 90.00 93 MET A O 1
ATOM 759 N N . LEU A 1 94 ? -6.772 -12.334 26.823 1.00 88.00 94 LEU A N 1
ATOM 760 C CA . LEU A 1 94 ? -5.376 -11.932 26.685 1.00 88.00 94 LEU A CA 1
ATOM 761 C C . LEU A 1 94 ? -4.655 -11.934 28.034 1.00 88.00 94 LEU A C 1
ATOM 763 O O . LEU A 1 94 ? -3.545 -12.447 28.121 1.00 88.00 94 LEU A O 1
ATOM 767 N N . SER A 1 95 ? -5.287 -11.419 29.088 1.00 83.44 95 SER A N 1
ATOM 768 C CA . SER A 1 95 ? -4.690 -11.370 30.423 1.00 83.44 95 SER A CA 1
ATOM 769 C C . SER A 1 95 ? -4.608 -12.740 31.096 1.00 83.44 95 SER A C 1
ATOM 771 O O . SER A 1 95 ? -3.666 -12.981 31.842 1.00 83.44 95 SER A O 1
ATOM 773 N N . ALA A 1 96 ? -5.568 -13.638 30.854 1.00 82.50 96 ALA A N 1
ATOM 774 C CA . ALA A 1 96 ? -5.622 -14.929 31.538 1.00 82.50 96 ALA A CA 1
ATOM 775 C C . ALA A 1 96 ? -4.921 -16.075 30.792 1.00 82.50 96 ALA A C 1
ATOM 777 O O . ALA A 1 96 ? -4.546 -17.055 31.431 1.00 82.50 96 ALA A O 1
ATOM 778 N N . LYS A 1 97 ? -4.795 -16.015 29.456 1.00 74.81 97 LYS A N 1
ATOM 779 C CA . LYS A 1 97 ? -4.374 -17.179 28.648 1.00 74.81 97 LYS A CA 1
ATOM 780 C C . LYS A 1 97 ? -3.154 -16.964 27.756 1.00 74.81 97 LYS A C 1
ATOM 782 O O . LYS A 1 97 ? -2.690 -17.935 27.160 1.00 74.81 97 LYS A O 1
ATOM 787 N N . VAL A 1 98 ? -2.638 -15.743 27.618 1.00 75.88 98 VAL A N 1
ATOM 788 C CA . VAL A 1 98 ? -1.461 -15.508 26.768 1.00 75.88 98 VAL A CA 1
ATOM 789 C C . VAL A 1 98 ? -0.193 -15.782 27.565 1.00 75.88 98 VAL A C 1
ATOM 791 O O . VAL A 1 98 ? 0.298 -14.929 28.297 1.00 75.88 98 VAL A O 1
ATOM 794 N N . ASP A 1 99 ? 0.357 -16.979 27.380 1.00 79.19 99 ASP A N 1
ATOM 795 C CA . ASP A 1 99 ? 1.732 -17.286 27.764 1.00 79.19 99 ASP A CA 1
ATOM 796 C C . ASP A 1 99 ? 2.673 -16.957 26.595 1.00 79.19 99 ASP A C 1
ATOM 798 O O . ASP A 1 99 ? 2.690 -17.628 25.558 1.00 79.19 99 ASP A O 1
ATOM 802 N N . VAL A 1 100 ? 3.469 -15.902 26.765 1.00 75.56 100 VAL A N 1
ATOM 803 C CA . VAL A 1 100 ? 4.436 -15.413 25.773 1.00 75.56 100 VAL A CA 1
ATOM 804 C C . VAL A 1 100 ? 5.435 -16.511 25.371 1.00 75.56 100 VAL A C 1
ATOM 806 O O . VAL A 1 100 ? 5.824 -16.606 24.200 1.00 75.56 100 VAL A O 1
ATOM 809 N N . ALA A 1 101 ? 5.819 -17.386 26.305 1.00 74.12 101 ALA A N 1
ATOM 810 C CA . ALA A 1 101 ? 6.746 -18.485 26.044 1.00 74.12 101 ALA A CA 1
ATOM 811 C C . ALA A 1 101 ? 6.092 -19.595 25.202 1.00 74.12 101 ALA A C 1
ATOM 813 O O . ALA A 1 101 ? 6.704 -20.120 24.267 1.00 74.12 101 ALA A O 1
ATOM 814 N N . ALA A 1 102 ? 4.823 -19.910 25.465 1.00 78.06 102 ALA A N 1
ATOM 815 C CA . ALA A 1 102 ? 4.073 -20.871 24.663 1.00 78.06 102 ALA A CA 1
ATOM 816 C C . ALA A 1 102 ? 3.849 -20.353 23.232 1.00 78.06 102 ALA A C 1
ATOM 818 O O . ALA A 1 102 ? 4.116 -21.070 22.265 1.00 78.06 102 ALA A O 1
ATOM 819 N N . VAL A 1 103 ? 3.453 -19.086 23.069 1.00 78.06 103 VAL A N 1
ATOM 820 C CA . VAL A 1 103 ? 3.182 -18.501 21.744 1.00 78.06 103 VAL A CA 1
ATOM 821 C C . VAL A 1 103 ? 4.470 -18.375 20.915 1.00 78.06 103 VAL A C 1
ATOM 823 O O . VAL A 1 103 ? 4.478 -18.766 19.748 1.00 78.06 103 VAL A O 1
ATOM 826 N N . THR A 1 104 ? 5.598 -17.944 21.499 1.00 78.00 104 THR A N 1
ATOM 827 C CA . THR A 1 104 ? 6.893 -17.934 20.775 1.00 78.00 104 THR A CA 1
ATOM 828 C C . THR A 1 104 ? 7.303 -19.327 20.283 1.00 78.00 104 THR A C 1
ATOM 830 O O . THR A 1 104 ? 7.921 -19.447 19.221 1.00 78.00 104 THR A O 1
ATOM 833 N N . SER A 1 105 ? 6.956 -20.380 21.030 1.00 75.56 105 SER A N 1
ATOM 834 C CA . SER A 1 105 ? 7.287 -21.761 20.674 1.00 75.56 105 SER A CA 1
ATOM 835 C C . SER A 1 105 ? 6.463 -22.300 19.502 1.00 75.56 105 SER A C 1
ATOM 837 O O . SER A 1 105 ? 7.035 -22.929 18.613 1.00 75.56 105 SER A O 1
ATOM 839 N N . VAL A 1 106 ? 5.161 -21.996 19.456 1.00 81.00 106 VAL A N 1
ATOM 840 C CA . VAL A 1 106 ? 4.247 -22.430 18.383 1.00 81.00 106 VAL A CA 1
ATOM 841 C C . VAL A 1 106 ? 4.573 -21.730 17.065 1.00 81.00 106 VAL A C 1
ATOM 843 O O . VAL A 1 106 ? 4.569 -22.359 16.012 1.00 81.00 106 VAL A O 1
ATOM 846 N N . PHE A 1 107 ? 4.923 -20.443 17.115 1.00 78.12 107 PHE A N 1
ATOM 847 C CA . PHE A 1 107 ? 5.242 -19.650 15.923 1.00 78.12 107 PHE A CA 1
ATOM 848 C C . PHE A 1 107 ? 6.695 -19.807 15.432 1.00 78.12 107 PHE A C 1
ATOM 850 O O . PHE A 1 107 ? 7.128 -19.072 14.546 1.00 78.12 107 PHE A O 1
ATOM 857 N N . GLY A 1 108 ? 7.480 -20.736 15.995 1.00 72.44 108 GLY A N 1
ATOM 858 C CA . GLY A 1 108 ? 8.861 -20.994 15.556 1.00 72.44 108 GLY A CA 1
ATOM 859 C C . GLY A 1 108 ? 9.841 -19.843 15.830 1.00 72.44 108 GLY A C 1
ATOM 860 O O . GLY A 1 108 ? 10.977 -19.853 15.352 1.00 72.44 108 GLY A O 1
ATOM 861 N N . LEU A 1 109 ? 9.440 -18.865 16.647 1.00 68.00 109 LEU A N 1
ATOM 862 C CA . LEU A 1 109 ? 10.224 -17.673 16.984 1.00 68.00 109 LEU A CA 1
ATOM 863 C C . LEU A 1 109 ? 11.383 -17.972 17.947 1.00 68.00 109 LEU A C 1
ATOM 865 O O . LEU A 1 109 ? 12.162 -17.074 18.252 1.00 68.00 109 LEU A O 1
ATOM 869 N N . LYS A 1 110 ? 11.565 -19.234 18.369 1.00 61.97 110 LYS A N 1
ATOM 870 C CA . LYS A 1 110 ? 12.718 -19.681 19.175 1.00 61.97 110 LYS A CA 1
ATOM 871 C C . LY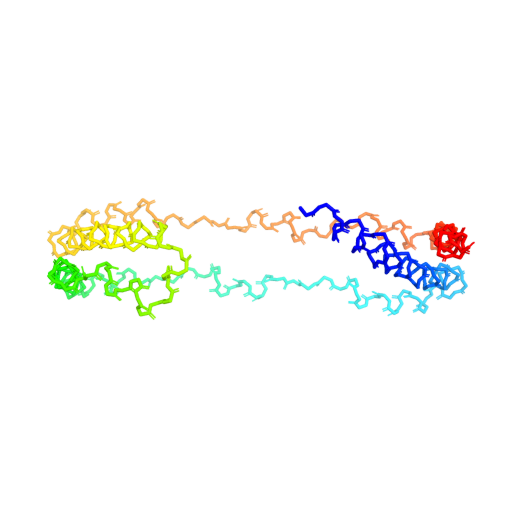S A 1 110 ? 14.069 -19.338 18.536 1.00 61.97 110 LYS A C 1
ATOM 873 O O . LYS A 1 110 ? 15.029 -19.091 19.258 1.00 61.97 110 LYS A O 1
ATOM 878 N N . ARG A 1 111 ? 14.145 -19.273 17.196 1.00 66.25 111 ARG A N 1
ATOM 879 C CA . ARG A 1 111 ? 15.355 -18.836 16.468 1.00 66.25 111 ARG A CA 1
ATOM 880 C C . ARG A 1 111 ? 15.753 -17.395 16.812 1.00 66.25 111 ARG A C 1
ATOM 882 O O . ARG A 1 111 ? 16.931 -17.062 16.780 1.00 66.25 111 ARG A O 1
ATOM 889 N N . PHE A 1 112 ? 14.778 -16.571 17.190 1.00 66.62 112 PHE A N 1
ATOM 890 C CA . PHE A 1 112 ? 14.941 -15.198 17.658 1.00 66.62 112 PHE A CA 1
ATOM 891 C C . PHE A 1 112 ? 14.653 -15.111 19.162 1.00 66.62 112 PHE A C 1
ATOM 893 O O . PHE A 1 112 ? 13.843 -14.291 19.590 1.00 66.62 112 PHE A O 1
ATOM 900 N N . SER A 1 113 ? 15.319 -15.960 19.958 1.00 68.12 113 SER A N 1
ATOM 901 C CA . SER A 1 113 ? 15.122 -16.106 21.414 1.00 68.12 113 SER A CA 1
ATOM 902 C C . SER A 1 113 ? 15.064 -14.771 22.174 1.00 68.12 113 SER A C 1
ATOM 904 O O . SER A 1 113 ? 14.283 -14.623 23.109 1.00 68.12 113 SER A O 1
ATOM 906 N N . PHE A 1 114 ? 15.824 -13.765 21.725 1.00 74.75 114 PHE A N 1
ATOM 907 C CA . PHE A 1 114 ? 15.803 -12.434 22.326 1.00 74.75 114 PHE A CA 1
ATOM 908 C C . PHE A 1 114 ? 14.613 -11.572 21.878 1.00 74.75 114 PHE A C 1
ATOM 910 O O . PHE A 1 114 ? 13.988 -10.947 22.716 1.00 74.75 114 PHE A O 1
ATOM 917 N N . ILE A 1 115 ? 14.274 -11.525 20.584 1.00 82.38 115 ILE A N 1
ATOM 918 C CA . ILE A 1 115 ? 13.303 -10.556 20.029 1.00 82.38 115 ILE A CA 1
ATOM 919 C C . ILE A 1 115 ? 11.861 -11.090 20.073 1.00 82.38 115 ILE A C 1
ATOM 921 O O . ILE A 1 115 ? 10.917 -10.323 20.262 1.00 82.38 115 ILE A O 1
ATOM 925 N N . GLY A 1 116 ? 11.678 -12.404 19.920 1.00 81.94 116 GLY A N 1
ATOM 926 C CA . GLY A 1 116 ? 10.364 -13.050 19.854 1.00 81.94 116 GLY A CA 1
ATOM 927 C C . GLY A 1 116 ? 9.438 -12.701 21.028 1.00 81.94 116 GLY A C 1
ATOM 928 O O . GLY A 1 116 ? 8.307 -12.278 20.776 1.00 81.94 116 GLY A O 1
ATOM 929 N N . PRO A 1 117 ? 9.894 -12.806 22.292 1.00 83.94 117 PRO A N 1
ATOM 930 C CA . PRO A 1 117 ? 9.071 -12.460 23.449 1.00 83.94 117 PRO A CA 1
ATOM 931 C C . PRO A 1 117 ? 8.646 -10.987 23.475 1.00 83.94 117 PRO A C 1
ATOM 933 O O . PRO A 1 117 ? 7.494 -10.697 23.787 1.00 83.94 117 PRO A O 1
ATOM 936 N N . TRP A 1 118 ? 9.530 -10.059 23.088 1.00 85.75 118 TRP A N 1
ATOM 937 C CA . TRP A 1 118 ? 9.209 -8.627 23.040 1.00 85.75 118 TRP A CA 1
ATOM 938 C C . TRP A 1 118 ? 8.123 -8.314 22.017 1.00 85.75 118 TRP A C 1
ATOM 940 O O . TRP A 1 118 ? 7.187 -7.589 22.337 1.00 85.75 118 TRP A O 1
ATOM 950 N N . ILE A 1 119 ? 8.198 -8.898 20.817 1.00 86.44 119 ILE A N 1
ATOM 951 C CA . ILE A 1 119 ? 7.175 -8.699 19.779 1.00 86.44 119 ILE A CA 1
ATOM 952 C C . ILE A 1 119 ? 5.806 -9.160 20.283 1.00 86.44 119 ILE A C 1
ATOM 954 O O . ILE A 1 119 ? 4.820 -8.435 20.154 1.00 86.44 119 ILE A O 1
ATOM 958 N N . ILE A 1 120 ? 5.745 -10.353 20.877 1.00 87.38 120 ILE A N 1
ATOM 959 C CA . ILE A 1 120 ? 4.486 -10.923 21.365 1.00 87.38 120 ILE A CA 1
ATOM 960 C C . ILE A 1 120 ? 3.945 -10.111 22.542 1.00 87.38 120 ILE A C 1
ATOM 962 O O . ILE A 1 120 ? 2.753 -9.812 22.567 1.00 87.38 120 ILE A O 1
ATOM 966 N N . GLN A 1 121 ? 4.805 -9.694 23.473 1.00 88.25 121 GLN A N 1
ATOM 967 C CA . GLN A 1 121 ? 4.404 -8.860 24.604 1.00 88.25 121 GLN A CA 1
ATOM 968 C C . GLN A 1 121 ? 3.884 -7.489 24.145 1.00 88.25 121 GLN A C 1
ATOM 970 O O . GLN A 1 121 ? 2.851 -7.021 24.631 1.00 88.25 121 GLN A O 1
ATOM 975 N N . SER A 1 122 ? 4.559 -6.845 23.189 1.00 89.44 122 SER A N 1
ATOM 976 C CA . SER A 1 122 ? 4.111 -5.575 22.608 1.00 89.44 122 SER A CA 1
ATOM 977 C C . SER A 1 122 ? 2.784 -5.728 21.875 1.00 89.44 122 SER A C 1
ATOM 979 O O . SER A 1 122 ? 1.900 -4.891 22.045 1.00 89.44 122 SER A O 1
ATOM 981 N N . LEU A 1 123 ? 2.610 -6.808 21.110 1.00 90.56 123 LEU A N 1
ATOM 982 C CA . LEU A 1 123 ? 1.361 -7.097 20.416 1.00 90.56 123 LEU A CA 1
ATOM 983 C C . LEU A 1 123 ? 0.214 -7.335 21.407 1.00 90.56 123 LEU A C 1
ATOM 985 O O . LEU A 1 123 ? -0.848 -6.739 21.253 1.00 90.56 123 LEU A O 1
ATOM 989 N N . ALA A 1 124 ? 0.434 -8.137 22.452 1.00 89.31 124 ALA A N 1
ATOM 990 C CA . ALA A 1 124 ? -0.556 -8.374 23.500 1.00 89.31 124 ALA A CA 1
ATOM 991 C C . ALA A 1 124 ? -0.951 -7.067 24.205 1.00 89.31 124 ALA A C 1
ATOM 993 O O . ALA A 1 124 ? -2.135 -6.782 24.370 1.00 89.31 124 ALA A O 1
ATOM 994 N N . THR A 1 125 ? 0.032 -6.230 24.544 1.00 90.06 125 THR A N 1
ATOM 995 C CA . THR A 1 125 ? -0.205 -4.923 25.175 1.00 90.06 125 THR A CA 1
ATOM 996 C C . THR A 1 125 ? -0.999 -3.995 24.253 1.00 90.06 125 THR A C 1
ATOM 998 O O . THR A 1 125 ? -1.971 -3.378 24.687 1.00 90.06 125 THR A O 1
ATOM 1001 N N . LEU A 1 126 ? -0.645 -3.935 22.965 1.00 94.81 126 LEU A N 1
ATOM 1002 C CA . LEU A 1 126 ? -1.370 -3.154 21.961 1.00 94.81 126 LEU A CA 1
ATOM 1003 C C . LEU A 1 126 ? -2.818 -3.637 21.826 1.00 94.81 126 LEU A C 1
ATOM 1005 O O . LEU A 1 126 ? -3.730 -2.813 21.805 1.00 94.81 126 LEU A O 1
ATOM 1009 N N . LEU A 1 127 ? -3.050 -4.952 21.792 1.00 93.31 127 LEU A N 1
ATOM 1010 C CA . LEU A 1 127 ? -4.397 -5.522 21.728 1.00 93.31 127 LEU A CA 1
ATOM 1011 C C . LEU A 1 127 ? -5.218 -5.223 22.989 1.00 93.31 127 LEU A C 1
ATOM 1013 O O . LEU A 1 127 ? -6.413 -4.954 22.869 1.00 93.31 127 LEU A O 1
ATOM 1017 N N . ILE A 1 128 ? -4.613 -5.227 24.180 1.00 93.50 128 ILE A N 1
ATOM 1018 C CA . ILE A 1 128 ? -5.297 -4.837 25.424 1.00 93.50 128 ILE A CA 1
ATOM 1019 C C . ILE A 1 128 ? -5.711 -3.363 25.358 1.00 93.50 128 ILE A C 1
ATOM 1021 O O . ILE A 1 128 ? -6.872 -3.042 25.611 1.00 93.50 128 ILE A O 1
ATOM 1025 N N . ILE A 1 129 ? -4.801 -2.472 24.949 1.00 95.50 129 ILE A N 1
ATOM 1026 C CA . ILE A 1 129 ? -5.103 -1.043 24.772 1.00 95.50 129 ILE A CA 1
ATOM 1027 C C . ILE A 1 129 ? -6.213 -0.856 23.727 1.00 95.50 129 ILE A C 1
ATOM 1029 O O . ILE A 1 129 ? -7.180 -0.133 23.969 1.00 95.50 129 ILE A O 1
ATOM 1033 N N . GLY A 1 130 ? -6.125 -1.551 22.592 1.00 94.38 130 GLY A N 1
ATOM 1034 C CA . GLY A 1 130 ? -7.158 -1.539 21.556 1.00 94.38 130 GLY A CA 1
ATOM 1035 C C . GLY A 1 130 ? -8.511 -2.043 22.064 1.00 94.38 130 GLY A C 1
ATOM 1036 O O . GLY A 1 130 ? -9.546 -1.473 21.729 1.00 94.38 130 GLY A O 1
ATOM 1037 N N . SER A 1 131 ? -8.516 -3.051 22.936 1.00 95.00 131 SER A N 1
ATOM 1038 C CA . SER A 1 131 ? -9.735 -3.589 23.551 1.00 95.00 131 SER A CA 1
ATOM 1039 C C . SER A 1 131 ? -10.364 -2.609 24.545 1.00 95.00 131 SER A C 1
ATOM 1041 O O . SER A 1 131 ? -11.585 -2.479 24.584 1.00 95.00 131 SER A O 1
ATOM 1043 N N . LEU A 1 132 ? -9.555 -1.859 25.301 1.00 95.88 132 LEU A N 1
ATOM 1044 C CA . LEU A 1 132 ? -10.046 -0.768 26.151 1.00 95.88 132 LEU A CA 1
ATOM 1045 C C . LEU A 1 132 ? -10.695 0.341 25.315 1.00 95.88 132 LEU A C 1
ATOM 1047 O O . LEU A 1 132 ? -11.788 0.804 25.644 1.00 95.88 132 LEU A O 1
ATOM 1051 N N . LEU A 1 133 ? -10.065 0.725 24.201 1.00 95.00 133 LEU A N 1
ATOM 1052 C CA . LEU A 1 133 ? -10.640 1.689 23.260 1.00 95.00 133 LEU A CA 1
ATOM 1053 C C . LEU A 1 133 ? -11.931 1.165 22.621 1.00 95.00 133 LEU A C 1
ATOM 1055 O O . LEU A 1 133 ? -12.872 1.936 22.439 1.00 95.00 133 LEU A O 1
ATOM 1059 N N . ALA A 1 134 ? -12.014 -0.134 22.328 1.00 94.25 134 ALA A N 1
ATOM 1060 C CA . ALA A 1 134 ? -13.235 -0.767 21.841 1.00 94.25 134 ALA A CA 1
ATOM 1061 C C . ALA A 1 134 ? -14.372 -0.664 22.870 1.00 94.25 134 ALA A C 1
ATOM 1063 O O . ALA A 1 134 ? -15.468 -0.236 22.513 1.00 94.25 134 ALA A O 1
ATOM 1064 N N . ILE A 1 135 ? -14.114 -0.955 24.151 1.00 94.81 135 ILE A N 1
ATOM 1065 C CA . ILE A 1 135 ? -15.107 -0.788 25.227 1.00 94.81 135 ILE A CA 1
ATOM 1066 C C . ILE A 1 135 ? -15.543 0.675 25.334 1.00 94.81 135 ILE A C 1
ATOM 1068 O O . ILE A 1 135 ? -16.741 0.954 25.339 1.00 94.81 135 ILE A O 1
ATOM 1072 N N . ALA A 1 136 ? -14.592 1.615 25.371 1.00 92.94 136 ALA A N 1
ATOM 1073 C CA . ALA A 1 136 ? -14.892 3.044 25.430 1.00 92.94 136 ALA A CA 1
ATOM 1074 C C . ALA A 1 136 ? -15.760 3.484 24.240 1.00 92.94 136 ALA A C 1
ATOM 1076 O O . ALA A 1 136 ? -16.769 4.166 24.420 1.00 92.94 136 ALA A O 1
ATOM 1077 N N . THR A 1 137 ? -15.423 3.020 23.035 1.00 90.00 137 THR A N 1
ATOM 1078 C CA . THR A 1 137 ? -16.208 3.259 21.818 1.00 90.00 137 THR A CA 1
ATOM 1079 C C . THR A 1 137 ? -17.609 2.675 21.954 1.00 90.00 137 THR A C 1
ATOM 1081 O O . THR A 1 137 ? -18.581 3.368 21.671 1.00 90.00 137 THR A O 1
ATOM 1084 N N . GLY A 1 138 ? -17.746 1.445 22.454 1.00 92.06 138 GLY A N 1
ATOM 1085 C CA . GLY A 1 138 ? -19.040 0.808 22.678 1.00 92.06 138 GLY A CA 1
ATOM 1086 C C . GLY A 1 138 ? -19.916 1.547 23.697 1.00 92.06 138 GLY A C 1
ATOM 1087 O O . GLY A 1 138 ? -21.124 1.665 23.485 1.00 92.06 138 GLY A O 1
ATOM 1088 N N . ILE A 1 139 ? -19.319 2.124 24.747 1.00 91.75 139 ILE A N 1
ATOM 1089 C CA . ILE A 1 139 ? -20.012 2.986 25.720 1.00 91.75 139 ILE A CA 1
ATOM 1090 C C . ILE A 1 139 ? -20.480 4.283 25.051 1.00 91.75 139 ILE A C 1
ATOM 1092 O O . ILE A 1 139 ? -21.648 4.652 25.185 1.00 91.75 139 ILE A O 1
ATOM 1096 N N . VAL A 1 140 ? -19.605 4.962 24.301 1.00 89.38 140 VAL A N 1
ATOM 1097 C CA . VAL A 1 140 ? -19.961 6.181 23.551 1.00 89.38 140 VAL A CA 1
ATOM 1098 C C . VAL A 1 140 ? -21.106 5.897 22.580 1.00 89.38 140 VAL A C 1
ATOM 1100 O O . VAL A 1 140 ? -22.086 6.642 22.540 1.00 89.38 140 VAL A O 1
ATOM 1103 N N . LEU A 1 141 ? -21.030 4.774 21.867 1.00 87.19 141 LEU A N 1
ATOM 1104 C CA . LEU A 1 141 ? -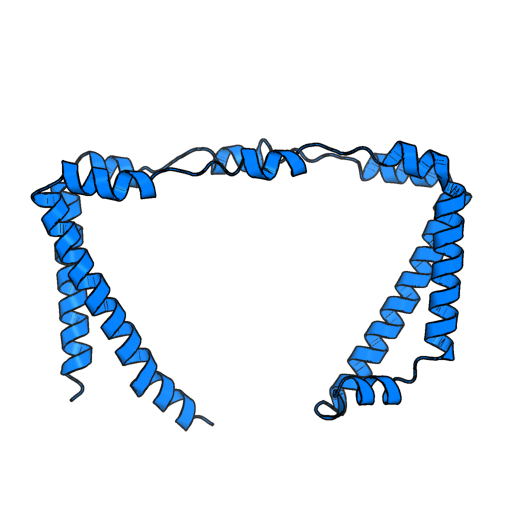22.056 4.315 20.943 1.00 87.19 141 LEU A CA 1
ATOM 1105 C C . LEU A 1 141 ? -23.378 4.045 21.689 1.00 87.19 141 LEU A C 1
ATOM 1107 O O . LEU A 1 141 ? -24.425 4.563 21.315 1.00 87.19 141 LEU A O 1
ATOM 1111 N N . GLY A 1 142 ? -23.362 3.306 22.798 1.00 86.50 142 GLY A N 1
ATOM 1112 C CA . GLY A 1 142 ? -24.573 2.977 23.557 1.00 86.50 142 GLY A CA 1
ATOM 1113 C C . GLY A 1 142 ? -25.264 4.188 24.195 1.00 86.50 142 GLY A C 1
ATOM 1114 O O . GLY A 1 142 ? -26.488 4.330 24.083 1.00 86.50 142 GLY A O 1
ATOM 1115 N N . PHE A 1 143 ? -24.487 5.071 24.829 1.00 85.12 143 PHE A N 1
ATOM 1116 C CA . PHE A 1 143 ? -24.994 6.058 25.788 1.00 85.12 143 PHE A CA 1
ATOM 1117 C C . PHE A 1 143 ? -24.858 7.522 25.349 1.00 85.12 143 PHE A C 1
ATOM 1119 O O . PHE A 1 143 ? -25.597 8.362 25.858 1.00 85.12 143 PHE A O 1
ATOM 1126 N N . PHE A 1 144 ? -23.990 7.850 24.384 1.00 85.06 144 PHE A N 1
ATOM 1127 C CA . PHE A 1 144 ? -23.670 9.239 24.021 1.00 85.06 144 PHE A CA 1
ATOM 1128 C C . PHE A 1 144 ? -23.944 9.563 22.533 1.00 85.06 144 PHE A C 1
ATOM 1130 O O . PHE A 1 144 ? -23.019 9.889 21.786 1.00 85.06 144 PHE A O 1
ATOM 1137 N N . PRO A 1 145 ? -25.224 9.582 22.091 1.00 78.31 145 PRO A N 1
ATOM 1138 C CA . PRO A 1 145 ? -25.620 9.925 20.714 1.00 78.31 145 PRO A CA 1
ATOM 1139 C C . PRO A 1 145 ? -25.015 11.231 20.195 1.00 78.31 145 PRO A C 1
ATOM 1141 O O . PRO A 1 145 ? -24.629 11.333 19.035 1.00 78.31 145 PRO A O 1
ATOM 1144 N N . ARG A 1 146 ? -24.962 12.251 21.059 1.00 79.81 146 ARG A N 1
ATOM 1145 C CA . ARG A 1 146 ? -24.507 13.596 20.691 1.00 79.81 146 ARG A CA 1
ATOM 1146 C C . ARG A 1 146 ? -23.000 13.645 20.434 1.00 79.81 146 ARG A C 1
ATOM 1148 O O . ARG A 1 146 ? -22.567 14.378 19.554 1.00 79.81 146 ARG A O 1
ATOM 1155 N N . ALA A 1 147 ? -22.218 12.856 21.175 1.00 79.81 147 ALA A N 1
ATOM 1156 C CA . ALA A 1 147 ? -20.776 12.756 20.971 1.00 79.81 147 ALA A CA 1
ATOM 1157 C C . ALA A 1 147 ? -20.455 12.058 19.641 1.00 79.81 147 ALA A C 1
ATOM 1159 O O . ALA A 1 147 ? -19.582 12.520 18.912 1.00 79.81 147 ALA A O 1
ATOM 1160 N N . LEU A 1 148 ? -21.213 11.009 19.298 1.00 80.44 148 LEU A N 1
ATOM 1161 C CA . LEU A 1 148 ? -21.104 10.324 18.010 1.00 80.44 148 LEU A CA 1
ATOM 1162 C C . LEU A 1 148 ? -21.406 11.274 16.841 1.00 80.44 148 LEU A C 1
ATOM 1164 O O . LEU A 1 148 ? -20.572 11.423 15.956 1.00 80.44 148 LEU A O 1
ATOM 1168 N N . ALA A 1 149 ? -22.528 11.999 16.899 1.00 79.88 149 ALA A N 1
ATOM 1169 C CA . ALA A 1 149 ? -22.903 12.964 15.862 1.00 79.88 149 ALA A CA 1
ATOM 1170 C C . ALA A 1 149 ? -21.871 14.102 15.701 1.00 79.88 149 ALA A C 1
ATOM 1172 O O . ALA A 1 149 ? -21.581 14.546 14.591 1.00 79.88 149 ALA A O 1
ATOM 1173 N N . ALA A 1 150 ? -21.272 14.567 16.804 1.00 82.44 150 ALA A N 1
ATOM 1174 C CA . ALA A 1 150 ? -20.205 15.563 16.755 1.00 82.44 150 ALA A CA 1
ATOM 1175 C C . ALA A 1 150 ? -18.931 15.016 16.084 1.00 82.44 150 ALA A C 1
ATOM 1177 O O . ALA A 1 150 ? -18.299 15.734 15.307 1.00 82.44 150 ALA A O 1
ATOM 1178 N N . LEU A 1 151 ? -18.571 13.755 16.344 1.00 80.06 151 LEU A N 1
ATOM 1179 C CA . LEU A 1 151 ? -17.445 13.085 15.691 1.00 80.06 151 LEU A CA 1
ATOM 1180 C C . LEU A 1 151 ? -17.701 12.883 14.193 1.00 80.06 151 LEU A C 1
ATOM 1182 O O . LEU A 1 151 ? -16.852 13.239 13.378 1.00 80.06 151 LEU A O 1
ATOM 1186 N N . GLU A 1 152 ? -18.884 12.389 13.830 1.00 81.44 152 GLU A N 1
ATOM 1187 C CA . GLU A 1 152 ? -19.308 12.200 12.438 1.00 81.44 152 GLU A CA 1
ATOM 1188 C C . GLU A 1 152 ? -19.263 13.524 11.670 1.00 81.44 152 GLU A C 1
ATOM 1190 O O . GLU A 1 152 ? -18.639 13.597 10.619 1.00 81.44 152 GLU A O 1
ATOM 1195 N N . SER A 1 153 ? -19.773 14.623 12.236 1.00 80.44 153 SER A N 1
ATOM 1196 C CA . SER A 1 153 ? -19.728 15.942 11.578 1.00 80.44 153 SER A CA 1
ATOM 1197 C C . SER A 1 153 ? -18.307 16.456 11.292 1.00 80.44 153 SER A C 1
ATOM 1199 O O . SER A 1 153 ? -18.092 17.242 10.364 1.00 80.44 153 SER A O 1
ATOM 1201 N N . ARG A 1 154 ? -17.316 16.024 12.085 1.00 79.69 154 ARG A N 1
ATOM 1202 C CA . ARG A 1 154 ? -15.907 16.395 11.898 1.00 79.69 154 ARG A CA 1
ATOM 1203 C C . ARG A 1 154 ? -15.202 15.476 10.905 1.00 79.69 154 ARG A C 1
ATOM 1205 O O . ARG A 1 154 ? -14.373 15.963 10.138 1.00 79.69 154 ARG A O 1
ATOM 1212 N N . THR A 1 155 ? -15.534 14.188 10.913 1.00 74.19 155 THR A N 1
ATOM 1213 C CA . THR A 1 155 ? -14.842 13.155 10.129 1.00 74.19 155 THR A CA 1
ATOM 1214 C C . THR A 1 155 ? -15.494 12.896 8.772 1.00 74.19 155 THR A C 1
ATOM 1216 O O . THR A 1 155 ? -14.793 12.550 7.826 1.00 74.19 155 THR A O 1
ATOM 1219 N N . ASN A 1 156 ? -16.795 13.148 8.617 1.00 73.62 156 ASN A N 1
ATOM 1220 C CA . ASN A 1 156 ? -17.543 12.951 7.372 1.00 73.62 156 ASN A CA 1
ATOM 1221 C C . ASN A 1 156 ? -17.292 14.075 6.340 1.00 73.62 156 ASN A C 1
ATOM 1223 O O . ASN A 1 156 ? -18.154 14.476 5.558 1.00 73.62 156 ASN A O 1
ATOM 1227 N N . ARG A 1 157 ? -16.076 14.630 6.333 1.00 69.88 157 ARG A N 1
ATOM 1228 C CA . ARG A 1 157 ? -15.633 15.571 5.308 1.00 69.88 157 ARG A CA 1
ATOM 1229 C C . ARG A 1 157 ? -15.105 14.777 4.128 1.00 69.88 157 ARG A C 1
ATOM 1231 O O . ARG A 1 157 ? -13.953 14.350 4.112 1.00 69.88 157 ARG A O 1
ATOM 1238 N N . TRP A 1 158 ? -15.950 14.602 3.120 1.00 68.69 158 TRP A N 1
ATOM 1239 C CA . TRP A 1 158 ? -15.527 13.999 1.865 1.00 68.69 158 TRP A CA 1
ATOM 1240 C C . TRP A 1 158 ? -14.560 14.929 1.121 1.00 68.69 158 TRP A C 1
ATOM 1242 O O . TRP A 1 158 ? -14.959 15.935 0.528 1.00 68.69 158 TRP A O 1
ATOM 1252 N N . VAL A 1 159 ? -13.269 14.594 1.140 1.00 64.38 159 VAL A N 1
ATOM 1253 C CA . VAL A 1 159 ? -12.257 15.308 0.357 1.00 64.38 159 VAL A CA 1
ATOM 1254 C C . VAL A 1 159 ? -12.305 14.788 -1.076 1.00 64.38 159 VAL A C 1
ATOM 1256 O O . VAL A 1 159 ? -11.840 13.696 -1.391 1.00 64.38 159 VAL A O 1
ATOM 1259 N N . SER A 1 160 ? -12.897 15.585 -1.964 1.00 63.66 160 SER A N 1
ATOM 1260 C CA . SER A 1 160 ? -12.979 15.278 -3.390 1.00 63.66 160 SER A CA 1
ATOM 1261 C C . SER A 1 160 ? -11.584 15.255 -4.023 1.00 63.66 160 SER A C 1
ATOM 1263 O O . SER A 1 160 ? -10.980 16.298 -4.272 1.00 63.66 160 SER A O 1
ATOM 1265 N N . SER A 1 161 ? -11.097 14.067 -4.379 1.00 62.28 161 SER A N 1
ATOM 1266 C CA . SER A 1 161 ? -9.862 13.886 -5.160 1.00 62.28 161 SER A CA 1
ATOM 1267 C C . SER A 1 161 ? -9.973 14.408 -6.603 1.00 62.28 161 SER A C 1
ATOM 1269 O O . SER A 1 161 ? -8.977 14.449 -7.327 1.00 62.28 161 SER A O 1
ATOM 1271 N N . ARG A 1 162 ? -11.162 14.868 -7.033 1.00 62.09 162 ARG A N 1
ATOM 1272 C CA . ARG A 1 162 ? -11.447 15.309 -8.411 1.00 62.09 162 ARG A CA 1
ATOM 1273 C C . ARG A 1 162 ? -10.548 16.444 -8.900 1.00 62.09 162 ARG A C 1
ATOM 1275 O O . ARG A 1 162 ? -10.311 16.536 -10.101 1.00 62.09 162 ARG A O 1
ATOM 1282 N N . GLN A 1 163 ? -10.088 17.323 -8.009 1.00 60.56 163 GLN A N 1
ATOM 1283 C CA . GLN A 1 163 ? -9.166 18.406 -8.374 1.00 60.56 163 GLN A CA 1
ATOM 1284 C C . GLN A 1 163 ? -7.703 17.950 -8.378 1.00 60.56 163 GLN A C 1
ATOM 1286 O O . GLN A 1 163 ? -6.941 18.405 -9.225 1.00 60.56 163 GLN A O 1
ATOM 1291 N N . VAL A 1 164 ? -7.332 17.004 -7.513 1.00 61.22 164 VAL A N 1
ATOM 1292 C CA . VAL A 1 164 ? -5.960 16.478 -7.414 1.00 61.22 164 VAL A CA 1
ATOM 1293 C C . VAL A 1 164 ? -5.634 15.556 -8.597 1.00 61.22 164 VAL A C 1
ATOM 1295 O O . VAL A 1 164 ? -4.547 15.632 -9.160 1.00 61.22 164 VAL A O 1
ATOM 1298 N N . GLY A 1 165 ? -6.599 14.751 -9.054 1.00 57.94 165 GLY A N 1
ATOM 1299 C CA . GLY A 1 165 ? -6.424 13.856 -10.206 1.00 57.94 165 GLY A CA 1
ATOM 1300 C C . GLY A 1 165 ? -6.478 14.545 -11.575 1.00 57.94 165 GLY A C 1
ATOM 1301 O O . GLY A 1 165 ? -6.066 13.955 -12.567 1.00 57.94 165 GLY A O 1
ATOM 1302 N N . LYS A 1 166 ? -6.951 15.797 -11.659 1.00 61.31 166 LYS A N 1
ATOM 1303 C CA . LYS A 1 166 ? -7.088 16.517 -12.941 1.00 61.31 166 LYS A CA 1
ATOM 1304 C C . LYS A 1 166 ? -5.747 16.752 -13.640 1.00 61.31 166 LYS A C 1
ATOM 1306 O O . LYS A 1 166 ? -5.698 16.675 -14.861 1.00 61.31 166 LYS A O 1
ATOM 1311 N N . GLY A 1 167 ? -4.686 17.026 -12.876 1.00 59.09 167 GLY A N 1
ATOM 1312 C CA . GLY A 1 167 ? -3.337 17.206 -13.421 1.00 59.09 167 GLY A CA 1
ATOM 1313 C C . GLY A 1 167 ? -2.712 15.898 -13.911 1.00 59.09 167 GLY A C 1
ATOM 1314 O O . GLY A 1 167 ? -2.001 15.905 -14.907 1.00 59.09 167 GLY A O 1
ATOM 1315 N N . ALA A 1 168 ? -3.031 14.776 -13.260 1.00 56.47 168 ALA A N 1
ATOM 1316 C CA . ALA A 1 168 ? -2.567 13.444 -13.654 1.00 56.47 168 ALA A CA 1
ATOM 1317 C C . ALA A 1 168 ? -3.383 12.833 -14.812 1.00 56.47 168 ALA A C 1
ATOM 1319 O O . ALA A 1 168 ? -2.885 11.971 -15.527 1.00 56.47 168 ALA A O 1
ATOM 1320 N N . ASP A 1 169 ? -4.626 13.286 -15.010 1.00 56.16 169 ASP A N 1
ATOM 1321 C CA . ASP A 1 169 ? -5.480 12.912 -16.146 1.00 56.16 169 ASP A CA 1
ATOM 1322 C C . ASP A 1 169 ? -5.213 13.757 -17.407 1.00 56.16 169 ASP A C 1
ATOM 1324 O O . ASP A 1 169 ? -5.663 13.399 -18.499 1.00 56.16 169 ASP A O 1
ATOM 1328 N N . ALA A 1 170 ? -4.511 14.888 -17.277 1.00 57.97 170 ALA A N 1
ATOM 1329 C CA . ALA A 1 170 ? -4.122 15.718 -18.407 1.00 57.97 170 ALA A CA 1
ATOM 1330 C C . ALA A 1 170 ? -2.871 15.128 -19.070 1.00 57.97 170 ALA A C 1
ATOM 1332 O O . ALA A 1 170 ? -1.766 15.196 -18.534 1.00 57.97 170 ALA A O 1
ATOM 1333 N N . MET A 1 171 ? -3.050 14.546 -20.258 1.00 57.44 171 MET A N 1
ATOM 1334 C CA . MET A 1 171 ? -1.960 14.006 -21.069 1.00 57.44 171 MET A CA 1
ATOM 1335 C C . MET A 1 171 ? -1.053 15.145 -21.560 1.00 57.44 171 MET A C 1
ATOM 1337 O O . MET A 1 171 ? -1.236 15.701 -22.643 1.00 57.44 171 MET A O 1
ATOM 1341 N N . HIS A 1 172 ? -0.055 15.499 -20.758 1.00 55.38 172 HIS A N 1
ATOM 1342 C CA . HIS A 1 172 ? 1.056 16.341 -21.173 1.00 55.38 172 HIS A CA 1
ATOM 1343 C C . HIS A 1 172 ? 2.225 15.436 -21.573 1.00 55.38 172 HIS A C 1
ATOM 1345 O O . HIS A 1 172 ? 3.171 15.272 -20.811 1.00 55.38 172 HIS A O 1
ATOM 1351 N N . LEU A 1 173 ? 2.166 14.843 -22.773 1.00 59.16 173 LEU A N 1
ATOM 1352 C CA . LEU A 1 173 ? 3.332 14.217 -23.415 1.00 59.16 173 LEU A CA 1
ATOM 1353 C C . LEU A 1 173 ? 3.921 15.172 -24.470 1.00 59.16 173 LEU A C 1
ATOM 1355 O O . LEU A 1 173 ? 3.657 15.026 -25.664 1.00 59.16 173 LEU A O 1
ATOM 1359 N N . PRO A 1 174 ? 4.703 16.193 -24.067 1.00 57.12 174 PRO A N 1
ATOM 1360 C CA . PRO A 1 174 ? 5.401 17.056 -25.018 1.00 57.12 174 PRO A CA 1
ATOM 1361 C C . PRO A 1 174 ? 6.479 16.292 -25.800 1.00 57.12 174 PRO A C 1
ATOM 1363 O O . PRO A 1 174 ? 6.752 16.651 -26.943 1.00 57.12 174 PRO A O 1
ATOM 1366 N N . LEU A 1 175 ? 7.048 15.223 -25.219 1.00 55.47 175 LEU A N 1
ATOM 1367 C CA . LEU A 1 175 ? 8.011 14.360 -25.907 1.00 55.47 175 LEU A CA 1
ATOM 1368 C C . LEU A 1 175 ? 7.375 13.684 -27.128 1.00 55.47 175 LEU A C 1
ATOM 1370 O O . LEU A 1 175 ? 7.952 13.762 -28.209 1.00 55.47 175 LEU A O 1
ATOM 1374 N N . ASP A 1 176 ? 6.169 13.125 -27.006 1.00 63.31 176 ASP A N 1
ATOM 1375 C CA . ASP A 1 176 ? 5.492 12.450 -28.126 1.00 63.31 176 ASP A CA 1
ATOM 1376 C C . ASP A 1 176 ? 5.303 13.363 -29.335 1.00 63.31 176 ASP A C 1
ATOM 1378 O O . ASP A 1 176 ? 5.569 12.954 -30.462 1.00 63.31 176 ASP A O 1
ATOM 1382 N N . ARG A 1 177 ? 4.948 14.636 -29.119 1.00 65.44 177 ARG A N 1
ATOM 1383 C CA . ARG A 1 177 ? 4.805 15.604 -30.221 1.00 65.44 177 ARG A CA 1
ATOM 1384 C C . ARG A 1 177 ? 6.123 15.851 -30.955 1.00 65.44 177 ARG A C 1
ATOM 1386 O O . ARG A 1 177 ? 6.134 16.059 -32.171 1.00 65.44 177 ARG A O 1
ATOM 1393 N N . TRP A 1 178 ? 7.247 15.841 -30.242 1.00 62.91 178 TRP A N 1
ATOM 1394 C CA . TRP A 1 178 ? 8.566 15.996 -30.853 1.00 62.91 178 TRP A CA 1
ATOM 1395 C C . TRP A 1 178 ? 8.973 14.746 -31.653 1.00 62.91 178 TRP A C 1
ATOM 1397 O O . TRP A 1 178 ? 9.410 14.866 -32.799 1.00 62.91 178 TRP A O 1
ATOM 1407 N N . PHE A 1 179 ? 8.721 13.547 -31.115 1.00 63.84 179 PHE A N 1
ATOM 1408 C CA . PHE A 1 179 ? 8.933 12.277 -31.825 1.00 63.84 179 PHE A CA 1
ATOM 1409 C C . PHE A 1 179 ? 8.033 12.135 -33.066 1.00 63.84 179 PHE A C 1
ATOM 1411 O O . PHE A 1 179 ? 8.474 11.635 -34.103 1.00 63.84 179 PHE A O 1
ATOM 1418 N N . GLU A 1 180 ? 6.788 12.609 -32.994 1.00 67.81 180 GLU A N 1
ATOM 1419 C CA . GLU A 1 180 ? 5.841 12.597 -34.111 1.00 67.81 180 GLU A CA 1
ATOM 1420 C C . GLU A 1 180 ? 6.199 13.607 -35.208 1.00 67.81 180 GLU A C 1
ATOM 1422 O O . GLU A 1 180 ? 6.045 13.296 -36.394 1.00 67.81 180 GLU A O 1
ATOM 1427 N N . SER A 1 181 ? 6.685 14.797 -34.834 1.00 77.19 181 SER A N 1
ATOM 1428 C CA . SER A 1 181 ? 7.029 15.867 -35.782 1.00 77.19 181 SER A CA 1
ATOM 1429 C C . SER A 1 181 ? 8.340 15.616 -36.530 1.00 77.19 181 SER A C 1
ATOM 1431 O O . SER A 1 181 ? 8.426 15.954 -37.710 1.00 77.19 181 SER A O 1
ATOM 1433 N N . SER A 1 182 ? 9.336 14.980 -35.899 1.00 76.94 182 SER A N 1
ATOM 1434 C CA . SER A 1 182 ? 10.647 14.705 -36.514 1.00 76.94 182 SER A CA 1
ATOM 1435 C C . SER A 1 182 ? 11.128 13.261 -36.264 1.00 76.94 182 SER A C 1
ATOM 1437 O O . SER A 1 182 ? 12.105 13.018 -35.557 1.00 76.94 182 SER A O 1
ATOM 1439 N N . PRO A 1 183 ? 10.492 12.254 -36.889 1.00 75.19 183 PRO A N 1
ATOM 1440 C CA . PRO A 1 183 ? 10.766 10.835 -36.628 1.00 75.19 183 PRO A CA 1
ATOM 1441 C C . PRO A 1 183 ? 12.160 10.379 -37.079 1.00 75.19 183 PRO A C 1
ATOM 1443 O O . PRO A 1 183 ? 12.714 9.437 -36.522 1.00 75.19 183 PRO A O 1
ATOM 1446 N N . ARG A 1 184 ? 12.749 11.044 -38.082 1.00 78.75 184 ARG A N 1
ATOM 1447 C CA . ARG A 1 184 ? 14.089 10.710 -38.592 1.00 78.75 184 ARG A CA 1
ATOM 1448 C C . ARG A 1 184 ? 15.198 11.160 -37.645 1.00 78.75 184 ARG A C 1
ATOM 1450 O O . ARG A 1 184 ? 16.153 10.417 -37.455 1.00 78.75 184 ARG A O 1
ATOM 1457 N N . THR A 1 185 ? 15.070 12.341 -37.040 1.00 81.88 185 THR A N 1
ATOM 1458 C CA . THR A 1 185 ? 16.045 12.832 -36.055 1.00 81.88 185 THR A CA 1
ATOM 1459 C C . THR A 1 185 ? 15.947 12.020 -34.771 1.00 81.88 185 THR A C 1
ATOM 1461 O O . THR A 1 185 ? 16.966 11.583 -34.249 1.00 81.88 185 THR A O 1
ATOM 1464 N N . ALA A 1 186 ? 14.725 11.724 -34.325 1.00 81.44 186 ALA A N 1
ATOM 1465 C CA . ALA A 1 186 ? 14.472 10.835 -33.201 1.00 81.44 186 ALA A CA 1
ATOM 1466 C C . ALA A 1 186 ? 15.027 9.417 -33.429 1.00 81.44 186 ALA A C 1
ATOM 1468 O O . ALA A 1 186 ? 15.742 8.892 -32.578 1.00 81.44 186 ALA A O 1
ATOM 1469 N N . GLY A 1 187 ? 14.749 8.817 -34.592 1.00 82.38 187 GLY A N 1
ATOM 1470 C CA . GLY A 1 187 ? 15.275 7.504 -34.967 1.00 82.38 187 GLY A CA 1
ATOM 1471 C C . GLY A 1 187 ? 16.800 7.483 -35.082 1.00 82.38 187 GLY A C 1
ATOM 1472 O O . GLY A 1 187 ? 17.426 6.527 -34.635 1.00 82.38 187 GLY A O 1
ATOM 1473 N N . GLY A 1 188 ? 17.405 8.554 -35.607 1.00 85.19 188 GLY A N 1
ATOM 1474 C CA . GLY A 1 188 ? 18.859 8.714 -35.685 1.00 85.19 188 GLY A CA 1
ATOM 1475 C C . GLY A 1 188 ? 19.522 8.813 -34.312 1.00 85.19 188 GLY A C 1
ATOM 1476 O O . GLY A 1 188 ? 20.480 8.093 -34.048 1.00 85.19 188 GLY A O 1
ATOM 1477 N N . ILE A 1 189 ? 18.983 9.641 -33.413 1.00 86.50 189 ILE A N 1
ATOM 1478 C CA . ILE A 1 189 ? 19.485 9.768 -32.036 1.00 86.50 189 ILE A CA 1
ATOM 1479 C C . ILE A 1 189 ? 19.365 8.432 -31.298 1.00 86.50 189 ILE A C 1
ATOM 1481 O O . ILE A 1 189 ? 20.327 7.997 -30.669 1.00 86.50 189 ILE A O 1
ATOM 1485 N N . LEU A 1 190 ? 18.218 7.755 -31.420 1.00 86.94 190 LEU A N 1
ATOM 1486 C CA . LEU A 1 190 ? 17.997 6.443 -30.814 1.00 86.94 190 LEU A CA 1
ATOM 1487 C C . LEU A 1 190 ? 18.976 5.398 -31.370 1.00 86.94 190 LEU A C 1
ATOM 1489 O O . LEU A 1 190 ? 19.570 4.657 -30.595 1.00 86.94 190 LEU A O 1
ATOM 1493 N N . ALA A 1 191 ? 19.182 5.360 -32.690 1.00 88.88 191 ALA A N 1
ATOM 1494 C CA . ALA A 1 191 ? 20.106 4.424 -33.323 1.00 88.88 191 ALA A CA 1
ATOM 1495 C C . ALA A 1 191 ? 21.555 4.662 -32.879 1.00 88.88 191 ALA A C 1
ATOM 1497 O O . ALA A 1 191 ? 22.243 3.706 -32.542 1.00 88.88 191 ALA A O 1
ATOM 1498 N N . VAL A 1 192 ? 22.008 5.920 -32.829 1.00 91.56 192 VAL A N 1
ATOM 1499 C CA . VAL A 1 192 ? 23.366 6.263 -32.379 1.00 91.56 192 VAL A CA 1
ATOM 1500 C C . VAL A 1 192 ? 23.554 5.913 -30.904 1.00 91.56 192 VAL A C 1
ATOM 1502 O O . VAL A 1 192 ? 24.533 5.257 -30.566 1.00 91.56 192 VAL A O 1
ATOM 1505 N N . ALA A 1 193 ? 22.609 6.284 -30.036 1.00 88.88 193 ALA A N 1
ATOM 1506 C CA . ALA A 1 193 ? 22.676 5.968 -28.609 1.00 88.88 193 ALA A CA 1
ATOM 1507 C C . ALA A 1 193 ? 22.625 4.454 -28.338 1.00 88.88 193 ALA A C 1
ATOM 1509 O O . ALA A 1 193 ? 23.322 3.948 -27.462 1.00 88.88 193 ALA A O 1
ATOM 1510 N N . ALA A 1 194 ? 21.821 3.713 -29.101 1.00 90.12 194 ALA A N 1
ATOM 1511 C CA . ALA A 1 194 ? 21.736 2.265 -28.979 1.00 90.12 194 ALA A CA 1
ATOM 1512 C C . ALA A 1 194 ? 22.998 1.569 -29.516 1.00 90.12 194 ALA A C 1
ATOM 1514 O O . ALA A 1 194 ? 23.481 0.625 -28.896 1.00 90.12 194 ALA A O 1
ATOM 1515 N N . LEU A 1 195 ? 23.582 2.069 -30.613 1.00 92.56 195 LEU A N 1
ATOM 1516 C CA . LEU A 1 195 ? 24.854 1.576 -31.147 1.00 92.56 195 LEU A CA 1
ATOM 1517 C C . LEU A 1 195 ? 26.001 1.784 -30.157 1.00 92.56 195 LEU A C 1
ATOM 1519 O O . LEU A 1 195 ? 26.780 0.859 -29.937 1.00 92.56 195 LEU A O 1
ATOM 1523 N N . THR A 1 196 ? 26.106 2.966 -29.542 1.00 90.88 196 THR A N 1
ATOM 1524 C CA . THR A 1 196 ? 27.151 3.233 -28.543 1.00 90.88 196 THR A CA 1
ATOM 1525 C C . THR A 1 196 ? 26.971 2.359 -27.307 1.00 90.88 196 THR A C 1
ATOM 1527 O O . THR A 1 196 ? 27.942 1.765 -26.843 1.00 90.88 196 THR A O 1
ATOM 1530 N N . LEU A 1 197 ? 25.735 2.197 -26.821 1.00 91.12 197 LEU A N 1
ATOM 1531 C CA . LEU A 1 197 ? 25.423 1.308 -25.701 1.00 91.12 197 LEU A CA 1
ATOM 1532 C C . LEU A 1 197 ? 25.797 -0.151 -26.005 1.00 91.12 197 LEU A C 1
ATOM 1534 O O . LEU A 1 197 ? 26.441 -0.807 -25.183 1.00 91.12 197 LEU A O 1
ATOM 1538 N N . SER A 1 198 ? 25.434 -0.659 -27.186 1.00 91.38 198 SER A N 1
ATOM 1539 C CA . SER A 1 198 ? 25.795 -2.013 -27.615 1.00 91.38 198 SER A CA 1
ATOM 1540 C C . SER A 1 198 ? 27.307 -2.178 -27.749 1.00 91.38 198 SER A C 1
ATOM 1542 O O . SER A 1 198 ? 27.839 -3.177 -27.276 1.00 91.38 198 SER A O 1
ATOM 1544 N N . ALA A 1 199 ? 28.012 -1.200 -28.327 1.00 91.69 199 ALA A N 1
ATOM 1545 C CA . ALA A 1 199 ? 29.465 -1.245 -28.470 1.00 91.69 199 ALA A CA 1
ATOM 1546 C C . ALA A 1 199 ? 30.173 -1.298 -27.107 1.00 91.69 199 ALA A C 1
ATOM 1548 O O . ALA A 1 199 ? 31.033 -2.150 -26.899 1.00 91.69 199 ALA A O 1
ATOM 1549 N N . ILE A 1 200 ? 29.762 -0.453 -26.154 1.00 91.38 200 ILE A N 1
ATOM 1550 C CA . ILE A 1 200 ? 30.292 -0.467 -24.781 1.00 91.38 200 ILE A CA 1
ATOM 1551 C C . ILE A 1 200 ? 30.006 -1.814 -24.113 1.00 91.38 200 ILE A C 1
ATOM 1553 O O . ILE A 1 200 ? 30.897 -2.402 -23.506 1.00 91.38 200 ILE A O 1
ATOM 1557 N N . SER A 1 201 ? 28.788 -2.337 -24.264 1.00 89.69 201 SER A N 1
ATOM 1558 C CA . SER A 1 201 ? 28.399 -3.614 -23.659 1.00 89.69 201 SER A CA 1
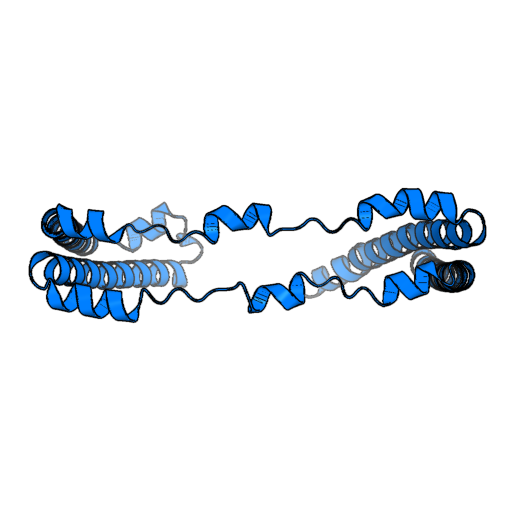ATOM 1559 C C . SER A 1 201 ? 29.204 -4.791 -24.216 1.00 89.69 201 SER A C 1
ATOM 1561 O O . SER A 1 201 ? 29.608 -5.666 -23.458 1.00 89.69 201 SER A O 1
ATOM 1563 N N . VAL A 1 202 ? 29.494 -4.792 -25.522 1.00 91.38 202 VAL A N 1
ATOM 1564 C CA . VAL A 1 202 ? 30.379 -5.778 -26.162 1.00 91.38 202 VAL A CA 1
ATOM 1565 C C . VAL A 1 202 ? 31.802 -5.658 -25.617 1.00 91.38 202 VAL A C 1
ATOM 1567 O O . VAL A 1 202 ? 32.389 -6.666 -25.235 1.00 91.38 202 VAL A O 1
ATOM 1570 N N . ILE A 1 203 ? 32.350 -4.443 -25.537 1.00 91.69 203 ILE A N 1
ATOM 1571 C CA . ILE A 1 203 ? 33.709 -4.221 -25.024 1.00 91.69 203 ILE A CA 1
ATOM 1572 C C . ILE A 1 203 ? 33.838 -4.730 -23.586 1.00 91.69 203 ILE A C 1
ATOM 1574 O O . ILE A 1 203 ? 34.804 -5.413 -23.274 1.00 91.69 203 ILE A O 1
ATOM 1578 N N . VAL A 1 204 ? 32.866 -4.452 -22.716 1.00 87.19 204 VAL A N 1
ATOM 1579 C CA . VAL A 1 204 ? 32.920 -4.891 -21.313 1.00 87.19 204 VAL A CA 1
ATOM 1580 C C . VAL A 1 204 ? 32.747 -6.407 -21.183 1.00 87.19 204 VAL A C 1
ATOM 1582 O O . VAL A 1 204 ? 33.469 -7.040 -20.420 1.00 87.19 204 VAL A O 1
ATOM 1585 N N . LEU A 1 205 ? 31.829 -7.010 -21.943 1.00 86.12 205 LEU A N 1
ATOM 1586 C CA . LEU A 1 205 ? 31.513 -8.437 -21.824 1.00 86.12 205 LEU A CA 1
ATOM 1587 C C . LEU A 1 205 ? 32.596 -9.341 -22.436 1.00 86.12 205 LEU A C 1
ATOM 1589 O O . LEU A 1 205 ? 32.828 -10.443 -21.940 1.00 86.12 205 LEU A O 1
ATOM 1593 N N . PHE A 1 206 ? 33.272 -8.880 -23.493 1.00 84.94 206 PHE A N 1
ATOM 1594 C CA . PHE A 1 206 ? 34.312 -9.646 -24.190 1.00 84.94 206 PHE A CA 1
ATOM 1595 C C . PHE A 1 206 ? 35.743 -9.170 -23.910 1.00 84.94 206 PHE A C 1
ATOM 1597 O O . PHE A 1 206 ? 36.675 -9.923 -24.170 1.00 84.94 206 PHE A O 1
ATOM 1604 N N . GLY A 1 207 ? 35.933 -7.961 -23.377 1.00 76.31 207 GLY A N 1
ATOM 1605 C CA . GLY A 1 207 ? 37.247 -7.401 -23.035 1.00 76.31 207 GLY A CA 1
ATOM 1606 C C . GLY A 1 207 ? 37.768 -7.790 -21.650 1.00 76.31 207 GLY A C 1
ATOM 1607 O O . GLY A 1 207 ? 38.914 -7.491 -21.339 1.00 76.31 207 GLY A O 1
ATOM 1608 N N . HIS A 1 208 ? 36.951 -8.454 -20.828 1.00 59.00 208 HIS A N 1
ATOM 1609 C CA . HIS A 1 208 ? 37.338 -8.981 -19.512 1.00 59.00 208 HIS A CA 1
ATOM 1610 C C . HIS A 1 208 ? 37.821 -10.449 -19.552 1.00 59.00 208 HIS A C 1
ATOM 1612 O O . HIS A 1 208 ? 37.921 -11.083 -18.500 1.00 59.00 208 HIS A O 1
ATOM 1618 N N . ARG A 1 209 ? 38.083 -10.994 -20.752 1.00 50.69 209 ARG A N 1
ATOM 1619 C CA . ARG A 1 209 ? 38.721 -12.305 -20.959 1.00 50.69 209 ARG A CA 1
ATOM 1620 C C . ARG A 1 209 ? 40.224 -12.180 -21.145 1.00 50.69 209 ARG A C 1
ATOM 1622 O O . ARG A 1 209 ? 40.642 -11.217 -21.822 1.00 50.69 209 ARG A O 1
#

Sequence (209 aa):
MPLLNNYVFDEILVPVVFLFLLVSGVFGVGLGIGLIVFRNRVFRLLGPMNRWVSVRKGFKPMEVPRDIEPFVHKYRRWFGALFIIGGAFSIIMLSAKVDVAAVTSVFGLKRFSFIGPWIIQSLATLLIIGSLLAIATGIVLGFFPRALAALESRTNRWVSSRQVGKGADAMHLPLDRWFESSPRTAGGILAVAALTLSAISVIVLFGHR

Secondary structure (DSSP, 8-state):
--HHHHHIIIIIIHHHHHHHHHHHHHHHHHHHHHHHH-HHHHHHHHTTTT----THHHHHHHHS----HHHHHHTHHHHHHHHHHHHHHHHHHHHHH--HHHHHHHTTGGGGTTHHHHHHHHHHHHHHHHHHHHHHHHHHHHH-HHHHHHHHHHH-----TTTTHHHHHS---HHHHHHHH-HHHHHHHHHHHHHHHHHHHHHHHHHT-

Radius of gyration: 31.24 Å; chains: 1; bounding box: 69×41×74 Å